Protein AF-A0A7S3HSB0-F1 (afdb_monomer)

Secondary structure (DSSP, 8-state):
-HHHHTT-TT--HHHHHHHHTTTHHHHHTTTTHHHHHHHHHHHHHHHHHHHHHHHHHHHHHHHHHHHHHHHHHHHHHHHHHHHHHHHHHSTTS-SSPPPTT---STTHHHHHHHHHHHHHIIIIIHHHHHHHHHHHHS--SHHHHHHHHHHHHHHHHHHHHHHHHHHHHHHH-GGGGTS-HHHHHHHHHHHHHHHHT-

Foldseek 3Di:
DLQVCLVCVPDDPVRVVCVLQVVHDVSNCQLVVLQVVLVVCLVVPLVVQLVVQCVPPNLLRSLLRSLLVSLLRAVQSVLQRLQRNLCSVPPPLDPDTRHSNHSDDWLSVLSSVLSSLQSCLQRPQLVVQLVVLCVVVVDDDPVSSVRSSVVSNVVSCVVSSLSVNLSSCRSNHPVLVPDDPVVNVVVSVVSSCVNPPD

Structure (mmCIF, N/CA/C/O backbone):
data_AF-A0A7S3HSB0-F1
#
_entry.id   AF-A0A7S3HSB0-F1
#
loop_
_atom_site.group_PDB
_atom_site.id
_atom_site.type_symbol
_atom_site.label_atom_id
_atom_site.label_alt_id
_atom_site.label_comp_id
_atom_site.label_asym_id
_atom_site.label_entity_id
_atom_site.label_seq_id
_atom_site.pdbx_PDB_ins_code
_atom_site.Cartn_x
_atom_site.Cartn_y
_atom_site.Cartn_z
_atom_site.occupancy
_atom_site.B_iso_or_equiv
_atom_site.auth_seq_id
_atom_site.auth_comp_id
_atom_site.auth_asym_id
_atom_site.auth_atom_id
_atom_site.pdbx_PDB_model_num
ATOM 1 N N . GLY A 1 1 ? -9.504 10.523 2.959 1.00 40.78 1 GLY A N 1
ATOM 2 C CA . GLY A 1 1 ? -9.440 10.530 1.485 1.00 40.78 1 GLY A CA 1
ATOM 3 C C . GLY A 1 1 ? -9.664 9.142 0.922 1.00 40.78 1 GLY A C 1
ATOM 4 O O . GLY A 1 1 ? -10.766 8.850 0.483 1.00 40.78 1 GLY A O 1
ATOM 5 N N . LEU A 1 2 ? -8.646 8.281 1.003 1.00 48.59 2 LEU A N 1
ATOM 6 C CA . LEU A 1 2 ? -8.630 6.931 0.414 1.00 48.59 2 LEU A CA 1
ATOM 7 C C . LEU A 1 2 ? -9.735 5.983 0.928 1.00 48.59 2 LEU A C 1
ATOM 9 O O . LEU A 1 2 ? -10.216 5.149 0.170 1.00 48.59 2 LEU A O 1
ATOM 13 N N . THR A 1 3 ? -10.211 6.182 2.161 1.00 56.09 3 THR A N 1
ATOM 14 C CA . THR A 1 3 ? -11.310 5.424 2.794 1.00 56.09 3 THR A CA 1
ATOM 15 C C . THR A 1 3 ? -12.727 5.871 2.410 1.00 56.09 3 THR A C 1
ATOM 17 O O . THR A 1 3 ? -13.701 5.195 2.735 1.00 56.09 3 THR A O 1
ATOM 20 N N . LEU A 1 4 ? -12.895 7.017 1.737 1.00 61.62 4 LEU A N 1
ATOM 21 C CA . LEU A 1 4 ? -14.227 7.434 1.273 1.00 61.62 4 LEU A CA 1
ATOM 22 C C . LEU A 1 4 ? -14.647 6.662 0.023 1.00 61.62 4 LEU A C 1
ATOM 24 O O . LEU A 1 4 ? -15.815 6.314 -0.089 1.00 61.62 4 LEU A O 1
ATOM 28 N N . GLY A 1 5 ? -13.696 6.329 -0.856 1.00 60.31 5 GLY A N 1
ATOM 29 C CA . GLY A 1 5 ? -13.963 5.485 -2.023 1.00 60.31 5 GLY A CA 1
ATOM 30 C C . GLY A 1 5 ? -14.452 4.085 -1.640 1.00 60.31 5 GLY A C 1
ATOM 31 O O . GLY A 1 5 ? -15.393 3.601 -2.249 1.00 60.31 5 GLY A O 1
ATOM 32 N N . SER A 1 6 ? -13.907 3.488 -0.572 1.00 60.22 6 SER A N 1
ATOM 33 C CA . SER A 1 6 ? -14.367 2.186 -0.046 1.00 60.22 6 SER A CA 1
ATOM 34 C C . SER A 1 6 ? -15.688 2.229 0.714 1.00 60.22 6 SER A C 1
ATOM 36 O O . SER A 1 6 ? -16.213 1.185 1.082 1.00 60.22 6 SER A O 1
ATOM 38 N N . THR A 1 7 ? -16.209 3.415 1.030 1.00 65.25 7 THR A N 1
ATOM 39 C CA . THR A 1 7 ? -17.442 3.550 1.827 1.00 65.25 7 THR A CA 1
ATOM 40 C C . THR A 1 7 ? -18.559 4.274 1.085 1.00 65.25 7 THR A C 1
ATOM 42 O O . THR A 1 7 ? -19.637 4.455 1.646 1.00 65.25 7 THR A O 1
ATOM 45 N N . ASN A 1 8 ? -18.319 4.709 -0.155 1.00 69.31 8 ASN A N 1
ATOM 46 C CA . ASN A 1 8 ? -19.279 5.450 -0.964 1.00 69.31 8 ASN A CA 1
ATOM 47 C C . ASN A 1 8 ? -19.088 5.149 -2.460 1.00 69.31 8 ASN A C 1
ATOM 49 O O . ASN A 1 8 ? -18.590 5.982 -3.216 1.00 69.31 8 ASN A O 1
ATOM 53 N N . ILE A 1 9 ? -19.497 3.945 -2.869 1.00 67.69 9 ILE A N 1
ATOM 54 C CA . ILE A 1 9 ? -19.357 3.434 -4.244 1.00 67.69 9 ILE A CA 1
ATOM 55 C C . ILE A 1 9 ? -20.160 4.234 -5.285 1.00 67.69 9 ILE A C 1
ATOM 57 O O . ILE A 1 9 ? -19.857 4.185 -6.472 1.00 67.69 9 ILE A O 1
ATOM 61 N N . THR A 1 10 ? -21.169 5.002 -4.858 1.00 75.25 10 THR A N 1
ATOM 62 C CA . THR A 1 10 ? -22.012 5.814 -5.751 1.00 75.25 10 THR A CA 1
ATOM 63 C C . THR A 1 10 ? -21.436 7.207 -6.013 1.00 75.25 10 THR A C 1
ATOM 65 O O . THR A 1 10 ? -21.879 7.901 -6.932 1.00 75.25 10 THR A O 1
ATOM 68 N N . ALA A 1 11 ? -20.444 7.645 -5.231 1.00 75.88 11 ALA A N 1
ATOM 69 C CA . ALA A 1 11 ? -19.813 8.942 -5.413 1.00 75.88 11 ALA A CA 1
ATOM 70 C C . ALA A 1 11 ? -18.752 8.894 -6.520 1.00 75.88 11 ALA A C 1
ATOM 72 O O . ALA A 1 11 ? -17.764 8.168 -6.439 1.00 75.88 11 ALA A O 1
ATOM 73 N N . ASN A 1 12 ? -18.904 9.754 -7.528 1.00 81.88 12 ASN A N 1
ATOM 74 C CA . ASN A 1 12 ? -17.834 10.004 -8.491 1.00 81.88 12 ASN A CA 1
ATOM 75 C C . ASN A 1 12 ? -16.647 10.744 -7.834 1.00 81.88 12 ASN A C 1
ATOM 77 O O . ASN A 1 12 ? -16.750 11.269 -6.720 1.00 81.88 12 ASN A O 1
ATOM 81 N N . ALA A 1 13 ? -15.515 10.834 -8.541 1.00 80.19 13 ALA A N 1
ATOM 82 C CA . ALA A 1 13 ? -14.298 11.471 -8.028 1.00 80.19 13 ALA A CA 1
ATOM 83 C C . ALA A 1 13 ? -14.551 12.891 -7.486 1.00 80.19 13 ALA A C 1
ATOM 85 O O . ALA A 1 13 ? -14.095 13.234 -6.396 1.00 80.19 13 ALA A O 1
ATOM 86 N N . GLN A 1 14 ? -15.338 13.703 -8.198 1.00 85.94 14 GLN A N 1
ATOM 87 C CA . GLN A 1 14 ? -15.683 15.056 -7.758 1.00 85.94 14 GLN A CA 1
ATOM 88 C C . GLN A 1 14 ? -16.479 15.052 -6.443 1.00 85.94 14 GLN A C 1
ATOM 90 O O . GLN A 1 14 ? -16.219 15.874 -5.562 1.00 85.94 14 GLN A O 1
ATOM 95 N N . GLY A 1 15 ? -17.425 14.124 -6.291 1.00 84.38 15 GLY A N 1
ATOM 96 C CA . GLY A 1 15 ? -18.186 13.919 -5.062 1.00 84.38 15 GLY A CA 1
ATOM 97 C C . GLY A 1 15 ? -17.291 13.535 -3.886 1.00 84.38 15 GLY A C 1
ATOM 98 O O . GLY A 1 15 ? -17.423 14.113 -2.808 1.00 84.38 15 GLY A O 1
ATOM 99 N N . LEU A 1 16 ? -16.327 12.637 -4.106 1.00 82.25 16 LEU A N 1
ATOM 100 C CA . LEU A 1 16 ? -15.342 12.256 -3.092 1.00 82.25 16 LEU A CA 1
ATOM 101 C C . LEU A 1 16 ? -14.468 13.446 -2.678 1.00 82.25 16 LEU A C 1
ATOM 103 O O . LEU A 1 16 ? -14.315 13.700 -1.485 1.00 82.25 16 LEU A O 1
ATOM 107 N N . TYR A 1 17 ? -13.955 14.229 -3.632 1.00 84.38 17 TYR A N 1
ATOM 108 C CA . TYR A 1 17 ? -13.169 15.431 -3.328 1.00 84.38 17 TYR A CA 1
ATOM 109 C C . TYR A 1 17 ? -13.970 16.464 -2.531 1.00 84.38 17 TYR A C 1
ATOM 111 O O . TYR A 1 17 ? -13.472 16.995 -1.536 1.00 84.38 17 TYR A O 1
ATOM 119 N N . ARG A 1 18 ? -15.232 16.708 -2.906 1.00 86.44 18 ARG A N 1
ATOM 120 C CA . ARG A 1 18 ? -16.128 17.593 -2.145 1.00 86.44 18 ARG A CA 1
ATOM 121 C C . ARG A 1 18 ? -16.334 17.101 -0.713 1.00 86.44 18 ARG A C 1
ATOM 123 O O . ARG A 1 18 ? -16.326 17.918 0.198 1.00 86.44 18 ARG A O 1
ATOM 130 N N . GLN A 1 19 ? -16.469 15.791 -0.503 1.00 83.25 19 GLN A N 1
ATOM 131 C CA . GLN A 1 19 ? -16.606 15.210 0.837 1.00 83.25 19 GLN A CA 1
ATOM 132 C C . GLN A 1 19 ? -15.319 15.335 1.663 1.00 83.25 19 GLN A C 1
ATOM 134 O O . GLN A 1 19 ? -15.385 15.707 2.832 1.00 83.25 19 GLN A O 1
ATOM 139 N N . VAL A 1 20 ? -14.150 15.073 1.065 1.00 83.38 20 VAL A N 1
ATOM 140 C CA . VAL A 1 20 ? -12.845 15.219 1.738 1.00 83.38 20 VAL A CA 1
ATOM 141 C C . VAL A 1 20 ? -12.643 16.647 2.241 1.00 83.38 20 VAL A C 1
ATOM 143 O O . VAL A 1 20 ? -12.232 16.846 3.382 1.00 83.38 20 VAL A O 1
ATOM 146 N N . PHE A 1 21 ? -12.959 17.637 1.407 1.00 87.81 21 PHE A N 1
ATOM 147 C CA . PHE A 1 21 ? -12.741 19.052 1.707 1.00 87.81 21 PHE A CA 1
ATOM 148 C C . PHE A 1 21 ? -13.974 19.767 2.272 1.00 87.81 21 PHE A C 1
ATOM 150 O O . PHE A 1 21 ? -13.960 20.988 2.419 1.00 87.81 21 PHE A O 1
ATOM 157 N N . ALA A 1 22 ? -15.024 19.031 2.654 1.00 86.44 22 ALA A N 1
ATOM 158 C CA . ALA A 1 22 ? -16.253 19.609 3.204 1.00 86.44 22 ALA A CA 1
ATOM 159 C C . ALA A 1 22 ? -16.007 20.429 4.485 1.00 86.44 22 ALA A C 1
ATOM 161 O O . ALA A 1 22 ? -16.761 21.346 4.794 1.00 86.44 22 ALA A O 1
ATOM 162 N N . ARG A 1 23 ? -14.931 20.120 5.221 1.00 84.75 23 ARG A N 1
ATOM 163 C CA . ARG A 1 23 ? -14.495 20.838 6.432 1.00 84.75 23 ARG A CA 1
ATOM 164 C C . ARG A 1 23 ? -13.364 21.839 6.165 1.00 84.75 23 ARG A C 1
ATOM 166 O O . ARG A 1 23 ? -12.601 22.174 7.066 1.00 84.75 23 ARG A O 1
ATOM 173 N N . GLY A 1 24 ? -13.235 22.286 4.918 1.00 88.44 24 GLY A N 1
ATOM 174 C CA . GLY A 1 24 ? -12.178 23.180 4.463 1.00 88.44 24 GLY A CA 1
ATOM 175 C C . GLY A 1 24 ? -10.886 22.457 4.084 1.00 88.44 24 GLY A C 1
ATOM 176 O O . GLY A 1 24 ? -10.735 21.245 4.261 1.00 88.44 24 GLY A O 1
ATOM 177 N N . LEU A 1 25 ? -9.933 23.233 3.559 1.00 86.62 25 LEU A N 1
ATOM 178 C CA . LEU A 1 25 ? -8.654 22.722 3.060 1.00 86.62 25 LEU A CA 1
ATOM 179 C C . LEU A 1 25 ? -7.883 21.968 4.144 1.00 86.62 25 LEU A C 1
ATOM 181 O O . LEU A 1 25 ? -7.504 20.824 3.923 1.00 86.62 25 LEU A O 1
ATOM 185 N N . ALA A 1 26 ? -7.725 22.563 5.330 1.00 84.94 26 ALA A N 1
ATOM 186 C CA . ALA A 1 26 ? -7.017 21.935 6.446 1.00 84.94 26 ALA A CA 1
ATOM 187 C C . ALA A 1 26 ? -7.650 20.596 6.873 1.00 84.94 26 ALA A C 1
ATOM 189 O O . ALA A 1 26 ? -6.934 19.632 7.133 1.00 84.94 26 ALA A O 1
ATOM 190 N N . GLY A 1 27 ? -8.986 20.503 6.871 1.00 83.31 27 GLY A N 1
ATOM 191 C CA . GLY A 1 27 ? -9.705 19.273 7.214 1.00 83.31 27 GLY A CA 1
ATOM 192 C C . GLY A 1 27 ? -9.438 18.119 6.242 1.00 83.31 27 GLY A C 1
ATOM 193 O O . GLY A 1 27 ? -9.347 16.967 6.672 1.00 83.31 27 GLY A O 1
ATOM 194 N N . GLY A 1 28 ? -9.225 18.417 4.956 1.00 83.81 28 GLY A N 1
ATOM 195 C CA . GLY A 1 28 ? -8.877 17.413 3.946 1.00 83.81 28 GLY A CA 1
ATOM 196 C C . GLY A 1 28 ? -7.502 16.766 4.151 1.00 83.81 28 GLY A C 1
ATOM 197 O O . GLY A 1 28 ? -7.274 15.659 3.664 1.00 83.81 28 GLY A O 1
ATOM 198 N N . TRP A 1 29 ? -6.624 17.410 4.925 1.00 87.88 29 TRP A N 1
ATOM 199 C CA . TRP A 1 29 ? -5.276 16.936 5.257 1.00 87.88 29 TRP A CA 1
ATOM 200 C C . TRP A 1 29 ? -5.175 16.274 6.638 1.00 87.88 29 TRP A C 1
ATOM 202 O O . TRP A 1 29 ? -4.070 16.043 7.131 1.00 87.88 29 TRP A O 1
ATOM 212 N N . THR A 1 30 ? -6.304 15.954 7.281 1.00 89.62 30 THR A N 1
ATOM 213 C CA . THR A 1 30 ? -6.318 15.294 8.597 1.00 89.62 30 THR A CA 1
ATOM 214 C C . THR A 1 30 ? -5.458 14.027 8.588 1.00 89.62 30 THR A C 1
ATOM 216 O O . THR A 1 30 ? -5.737 13.107 7.827 1.00 89.62 30 THR A O 1
ATOM 219 N N . GLY A 1 31 ? -4.429 13.985 9.443 1.00 88.94 31 GLY A N 1
ATOM 220 C CA . GLY A 1 31 ? -3.491 12.859 9.555 1.00 88.94 31 GLY A CA 1
ATOM 221 C C . GLY A 1 31 ? -2.384 12.815 8.492 1.00 88.94 31 GLY A C 1
ATOM 222 O O . GLY A 1 31 ? -1.459 12.017 8.623 1.00 88.94 31 GLY A O 1
ATOM 223 N N . GLY A 1 32 ? -2.408 13.696 7.486 1.00 89.69 32 GLY A N 1
ATOM 224 C CA . GLY A 1 32 ? -1.482 13.663 6.346 1.00 89.69 32 GLY A CA 1
ATOM 225 C C . GLY A 1 32 ? -0.018 13.972 6.684 1.00 89.69 32 GLY A C 1
ATOM 226 O O . GLY A 1 32 ? 0.875 13.586 5.934 1.00 89.69 32 GLY A O 1
ATOM 227 N N . ILE A 1 33 ? 0.255 14.611 7.826 1.00 93.19 33 ILE A N 1
ATOM 228 C CA . ILE A 1 33 ? 1.625 14.941 8.249 1.00 93.19 33 ILE A CA 1
ATOM 229 C C . ILE A 1 33 ? 2.474 13.694 8.536 1.00 93.19 33 ILE A C 1
ATOM 231 O O . ILE A 1 33 ? 3.664 13.677 8.238 1.00 93.19 33 ILE A O 1
ATOM 235 N N . TYR A 1 34 ? 1.872 12.627 9.069 1.00 94.00 34 TYR A N 1
ATOM 236 C CA . TYR A 1 34 ? 2.596 11.403 9.417 1.00 94.00 34 TYR A CA 1
ATOM 237 C C . TYR A 1 34 ? 3.178 10.692 8.189 1.00 94.00 34 TYR A C 1
ATOM 239 O O . TYR A 1 34 ? 4.387 10.452 8.177 1.00 94.00 34 TYR A O 1
ATOM 247 N N . PRO A 1 35 ? 2.388 10.377 7.140 1.00 93.00 35 PRO A N 1
ATOM 248 C CA . PRO A 1 35 ? 2.948 9.794 5.928 1.00 93.00 35 PRO A CA 1
ATOM 249 C C . PRO A 1 35 ? 3.892 10.763 5.210 1.00 93.00 35 PRO A C 1
ATOM 251 O O . PRO A 1 35 ? 4.867 10.304 4.632 1.00 93.00 35 PRO A O 1
ATOM 254 N N . ALA A 1 36 ? 3.684 12.085 5.294 1.00 92.38 36 ALA A N 1
ATOM 255 C CA . ALA A 1 36 ? 4.626 13.051 4.722 1.00 92.38 36 ALA A CA 1
ATOM 256 C C . ALA A 1 36 ? 6.025 12.948 5.359 1.00 92.38 36 ALA A C 1
ATOM 258 O O . ALA A 1 36 ? 7.026 12.953 4.649 1.00 92.38 36 ALA A O 1
ATOM 259 N N . ILE A 1 37 ? 6.101 12.790 6.685 1.00 92.31 37 ILE A N 1
ATOM 260 C CA . ILE A 1 37 ? 7.373 12.582 7.392 1.00 92.31 37 ILE A CA 1
ATOM 261 C C . ILE A 1 37 ? 7.991 11.229 7.018 1.00 92.31 37 ILE A C 1
ATOM 263 O O . ILE A 1 37 ? 9.192 11.163 6.767 1.00 92.31 37 ILE A O 1
ATOM 267 N N . ALA A 1 38 ? 7.192 10.158 6.957 1.00 92.31 38 ALA A N 1
ATOM 268 C CA . ALA A 1 38 ? 7.670 8.820 6.595 1.00 92.31 38 ALA A CA 1
ATOM 269 C C . ALA A 1 38 ? 8.138 8.722 5.128 1.00 92.31 38 ALA A C 1
ATOM 271 O O . ALA A 1 38 ? 9.042 7.944 4.819 1.00 92.31 38 ALA A O 1
ATOM 272 N N . ALA A 1 39 ? 7.589 9.551 4.237 1.00 91.38 39 ALA A N 1
ATOM 273 C CA . ALA A 1 39 ? 7.980 9.597 2.833 1.00 91.38 39 ALA A CA 1
ATOM 274 C C . ALA A 1 39 ? 9.434 10.059 2.637 1.00 91.38 39 ALA A C 1
ATOM 276 O O . ALA A 1 39 ? 10.086 9.622 1.692 1.00 91.38 39 ALA A O 1
ATOM 277 N N . CYS A 1 40 ? 9.976 10.894 3.532 1.00 92.88 40 CYS A N 1
ATOM 278 C CA . CYS A 1 40 ? 11.362 11.366 3.450 1.00 92.88 40 CYS A CA 1
ATOM 279 C C . CYS A 1 40 ? 12.391 10.216 3.492 1.00 92.88 40 CYS A C 1
ATOM 281 O O . CYS A 1 40 ? 13.141 10.057 2.526 1.00 92.88 40 CYS A O 1
ATOM 283 N N . PRO A 1 41 ? 12.451 9.379 4.551 1.00 91.62 41 PRO A N 1
ATOM 284 C CA . PRO A 1 41 ? 13.361 8.238 4.572 1.00 91.62 41 PRO A CA 1
ATOM 285 C C . PRO A 1 41 ? 13.011 7.197 3.505 1.00 91.62 41 PRO A C 1
ATOM 287 O O . PRO A 1 41 ? 13.920 6.588 2.948 1.00 91.62 41 PRO A O 1
ATOM 290 N N . GLN A 1 42 ? 11.730 7.019 3.169 1.00 91.12 42 GLN A N 1
ATOM 291 C CA . GLN A 1 42 ? 11.308 6.126 2.087 1.00 91.12 42 GLN A CA 1
ATOM 292 C C . GLN A 1 42 ? 11.940 6.536 0.745 1.00 91.12 42 GLN A C 1
ATOM 294 O O . GLN A 1 42 ? 12.570 5.716 0.079 1.00 91.12 42 GLN A O 1
ATOM 299 N N . PHE A 1 43 ? 11.857 7.816 0.374 1.00 89.56 43 PHE A N 1
ATOM 300 C CA . PHE A 1 43 ? 12.421 8.326 -0.877 1.00 89.56 43 PHE A CA 1
ATOM 301 C C . PHE A 1 43 ? 13.948 8.185 -0.936 1.00 89.56 43 PHE A C 1
ATOM 303 O O . PHE A 1 43 ? 14.499 7.817 -1.971 1.00 89.56 43 PHE A O 1
ATOM 310 N N . LEU A 1 44 ? 14.632 8.429 0.186 1.00 91.81 44 LEU A N 1
ATOM 311 C CA . LEU A 1 44 ? 16.091 8.327 0.268 1.00 91.81 44 LEU A CA 1
ATOM 312 C C . LEU A 1 44 ? 16.588 6.874 0.252 1.00 91.81 44 LEU A C 1
ATOM 314 O O . LEU A 1 44 ? 17.627 6.585 -0.339 1.00 91.81 44 LEU A O 1
ATOM 318 N N . ALA A 1 45 ? 15.869 5.958 0.907 1.00 92.19 45 ALA A N 1
ATOM 319 C CA . ALA A 1 45 ? 16.361 4.609 1.162 1.00 92.19 45 ALA A CA 1
ATOM 320 C C . ALA A 1 45 ? 15.947 3.584 0.099 1.00 92.19 45 ALA A C 1
ATOM 322 O O . ALA A 1 45 ? 16.742 2.700 -0.218 1.00 92.19 45 ALA A O 1
ATOM 323 N N . LEU A 1 46 ? 14.734 3.660 -0.464 1.00 91.56 46 LEU A N 1
ATOM 324 C CA . LEU A 1 46 ? 14.190 2.540 -1.247 1.00 91.56 46 LEU A CA 1
ATOM 325 C C . LEU A 1 46 ? 14.977 2.225 -2.523 1.00 91.56 46 LEU A C 1
ATOM 327 O O . LEU A 1 46 ? 15.091 1.055 -2.883 1.00 91.56 46 LEU A O 1
ATOM 331 N N . GLY A 1 47 ? 15.542 3.232 -3.193 1.00 91.25 47 GLY A N 1
ATOM 332 C CA . GLY A 1 47 ? 16.381 3.027 -4.377 1.00 91.25 47 GLY A CA 1
ATOM 333 C C . GLY A 1 47 ? 17.633 2.196 -4.060 1.00 91.25 47 GLY A C 1
ATOM 334 O O . GLY A 1 47 ? 17.766 1.086 -4.585 1.00 91.25 47 GLY A O 1
ATOM 335 N N . PRO A 1 48 ? 18.529 2.684 -3.181 1.00 94.88 48 PRO A N 1
ATOM 336 C CA . PRO A 1 48 ? 19.706 1.935 -2.745 1.00 94.88 48 PRO A CA 1
ATOM 337 C C . PRO A 1 48 ? 19.372 0.568 -2.134 1.00 94.88 48 PRO A C 1
ATOM 339 O O . PRO A 1 48 ? 20.010 -0.426 -2.473 1.00 94.88 48 PRO A O 1
ATOM 342 N N . VAL A 1 49 ? 18.340 0.498 -1.286 1.00 94.75 49 VAL A N 1
ATOM 343 C CA . VAL A 1 49 ? 17.897 -0.749 -0.642 1.00 94.75 49 VAL A CA 1
ATOM 344 C C . VAL A 1 49 ? 17.446 -1.780 -1.676 1.00 94.75 49 VAL A C 1
ATOM 346 O O . VAL A 1 49 ? 17.813 -2.948 -1.568 1.00 94.75 49 VAL A O 1
ATOM 349 N N . TYR A 1 50 ? 16.709 -1.364 -2.711 1.00 94.94 50 TYR A N 1
ATOM 350 C CA . TYR A 1 50 ? 16.344 -2.250 -3.816 1.00 94.94 50 TYR A CA 1
ATOM 351 C C . TYR A 1 50 ? 17.559 -2.805 -4.542 1.00 94.94 50 TYR A C 1
ATOM 353 O O . TYR A 1 50 ? 17.639 -4.013 -4.738 1.00 94.94 50 TYR A O 1
ATOM 361 N N . HIS A 1 51 ? 18.516 -1.959 -4.923 1.00 95.31 51 HIS A N 1
ATOM 362 C CA . HIS A 1 51 ? 19.703 -2.434 -5.631 1.00 95.31 51 HIS A CA 1
ATOM 363 C C . HIS A 1 51 ? 20.552 -3.370 -4.764 1.00 95.31 51 HIS A C 1
ATOM 365 O O . HIS A 1 51 ? 21.059 -4.369 -5.272 1.00 95.31 51 HIS A O 1
ATOM 371 N N . PHE A 1 52 ? 20.640 -3.103 -3.458 1.00 96.56 52 PHE A N 1
ATOM 372 C CA . PHE A 1 52 ? 21.286 -3.998 -2.503 1.00 96.56 52 PHE A CA 1
ATOM 373 C C . PHE A 1 52 ? 20.597 -5.370 -2.452 1.00 96.56 52 PHE A C 1
ATOM 375 O O . PHE A 1 52 ? 21.254 -6.387 -2.658 1.00 96.56 52 PHE A O 1
ATOM 382 N N . TYR A 1 53 ? 19.274 -5.415 -2.253 1.00 97.19 53 TYR A N 1
ATOM 383 C CA . TYR A 1 53 ? 18.519 -6.672 -2.196 1.00 97.19 53 TYR A CA 1
ATOM 384 C C . TYR A 1 53 ? 18.494 -7.426 -3.526 1.00 97.19 53 TYR A C 1
ATOM 386 O O . TYR A 1 53 ? 18.683 -8.642 -3.556 1.00 97.19 53 TYR A O 1
ATOM 394 N N . ALA A 1 54 ? 18.315 -6.718 -4.639 1.00 95.69 54 ALA A N 1
ATOM 395 C CA . ALA A 1 54 ? 18.332 -7.316 -5.967 1.00 95.69 54 ALA A CA 1
ATOM 396 C C . ALA A 1 54 ? 19.705 -7.909 -6.317 1.00 95.69 54 ALA A C 1
ATOM 398 O O . ALA A 1 54 ? 19.767 -8.904 -7.037 1.00 95.69 54 ALA A O 1
ATOM 399 N N . GLY A 1 55 ? 20.788 -7.344 -5.772 1.00 96.38 55 GLY A N 1
ATOM 400 C CA . GLY A 1 55 ? 22.152 -7.829 -5.974 1.00 96.38 55 GLY A CA 1
ATOM 401 C C . GLY A 1 55 ? 22.387 -9.259 -5.484 1.00 96.38 55 GLY A C 1
ATOM 402 O O . GLY A 1 55 ? 23.191 -9.966 -6.083 1.00 96.38 55 GLY A O 1
ATOM 403 N N . PHE A 1 56 ? 21.672 -9.714 -4.447 1.00 95.62 56 PHE A N 1
ATOM 404 C CA . PHE A 1 56 ? 21.818 -11.080 -3.923 1.00 95.62 56 PHE A CA 1
ATOM 405 C C . PHE A 1 56 ? 20.564 -11.957 -4.055 1.00 95.62 56 PHE A C 1
ATOM 407 O O . PHE A 1 56 ? 20.678 -13.176 -3.967 1.00 95.62 56 PHE A O 1
ATOM 414 N N . ALA A 1 57 ? 19.379 -11.378 -4.272 1.00 95.88 57 ALA A N 1
ATOM 415 C CA . ALA A 1 57 ? 18.115 -12.118 -4.369 1.00 95.88 57 ALA A CA 1
ATOM 416 C C . ALA A 1 57 ? 17.447 -12.032 -5.759 1.00 95.88 57 ALA A C 1
ATOM 418 O O . ALA A 1 57 ? 16.352 -12.563 -5.958 1.00 95.88 57 ALA A O 1
ATOM 419 N N . GLY A 1 58 ? 18.082 -11.354 -6.723 1.00 94.81 58 GLY A N 1
ATOM 420 C CA . GLY A 1 58 ? 17.514 -11.081 -8.044 1.00 94.81 58 GLY A CA 1
ATOM 421 C C . GLY A 1 58 ? 16.364 -10.069 -8.006 1.00 94.81 58 GLY A C 1
ATOM 422 O O . GLY A 1 58 ? 15.975 -9.577 -6.950 1.00 94.81 58 GLY A O 1
ATOM 423 N N . VAL A 1 59 ? 15.790 -9.752 -9.172 1.00 92.81 59 VAL A N 1
ATOM 424 C CA . VAL A 1 59 ? 14.743 -8.714 -9.307 1.00 92.81 59 VAL A CA 1
ATOM 425 C C . VAL A 1 59 ? 13.533 -8.998 -8.412 1.00 92.81 59 VAL A C 1
ATOM 427 O O . VAL A 1 59 ? 13.117 -8.127 -7.652 1.00 92.81 59 VAL A O 1
ATOM 430 N N . ALA A 1 60 ? 12.999 -10.222 -8.449 1.00 93.69 60 ALA A N 1
ATOM 431 C CA . ALA A 1 60 ? 11.819 -10.593 -7.667 1.00 93.69 60 ALA A CA 1
ATOM 432 C C . ALA A 1 60 ? 12.082 -10.549 -6.150 1.00 93.69 60 ALA A C 1
ATOM 434 O O . ALA A 1 60 ? 11.275 -10.001 -5.399 1.00 93.69 60 ALA A O 1
ATOM 435 N N . GLY A 1 61 ? 13.228 -11.069 -5.696 1.00 95.44 61 GLY A N 1
ATOM 436 C CA . GLY A 1 61 ? 13.626 -10.988 -4.290 1.00 95.44 61 GLY A CA 1
ATOM 437 C C . GLY A 1 61 ? 13.880 -9.549 -3.839 1.00 95.44 61 GLY A C 1
ATOM 438 O O . GLY A 1 61 ? 13.453 -9.162 -2.753 1.00 95.44 61 GLY A O 1
ATOM 439 N N . GLY A 1 62 ? 14.482 -8.732 -4.709 1.00 96.25 62 GLY A N 1
ATOM 440 C CA . GLY A 1 62 ? 14.647 -7.295 -4.516 1.00 96.25 62 GLY A CA 1
ATOM 441 C C . GLY A 1 62 ? 13.315 -6.586 -4.296 1.00 96.25 62 GLY A C 1
ATOM 442 O O . GLY A 1 62 ? 13.170 -5.870 -3.313 1.00 96.25 62 GLY A O 1
ATOM 443 N N . VAL A 1 63 ? 12.314 -6.846 -5.145 1.00 95.38 63 VAL A N 1
ATOM 444 C CA . VAL A 1 63 ? 10.952 -6.311 -4.981 1.00 95.38 63 VAL A CA 1
ATOM 445 C C . VAL A 1 63 ? 10.383 -6.680 -3.609 1.00 95.38 63 VAL A C 1
ATOM 447 O O . VAL A 1 63 ? 10.010 -5.789 -2.853 1.00 95.38 63 VAL A O 1
ATOM 450 N N . VAL A 1 64 ? 10.369 -7.968 -3.250 1.00 96.69 64 VAL A N 1
ATOM 451 C CA . VAL A 1 64 ? 9.769 -8.435 -1.987 1.00 96.69 64 VAL A CA 1
ATOM 452 C C . VAL A 1 64 ? 10.442 -7.806 -0.768 1.00 96.69 64 VAL A C 1
ATOM 454 O O . VAL A 1 64 ? 9.763 -7.260 0.103 1.00 96.69 64 VAL A O 1
ATOM 457 N N . LEU A 1 65 ? 11.773 -7.859 -0.702 1.00 97.31 65 LEU A N 1
ATOM 458 C CA . LEU A 1 65 ? 12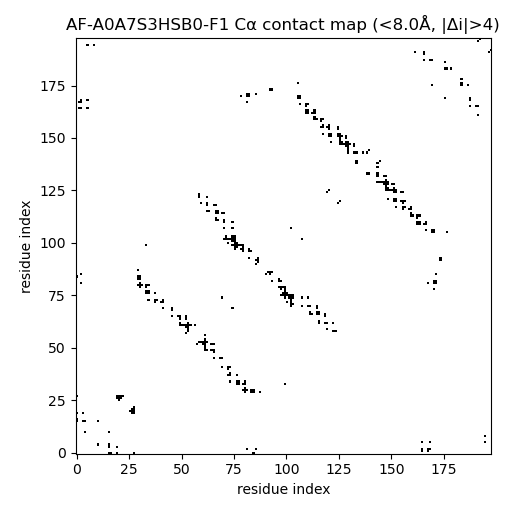.525 -7.345 0.440 1.00 97.31 65 LEU A CA 1
ATOM 459 C C . LEU A 1 65 ? 12.413 -5.818 0.545 1.00 97.31 65 LEU A C 1
ATOM 461 O O . LEU A 1 65 ? 12.232 -5.290 1.642 1.00 97.31 65 LEU A O 1
ATOM 465 N N . THR A 1 66 ? 12.436 -5.097 -0.581 1.00 96.56 66 THR A N 1
ATOM 466 C CA . THR A 1 66 ? 12.235 -3.642 -0.590 1.00 96.56 66 THR A CA 1
ATOM 467 C C . THR A 1 66 ? 10.843 -3.268 -0.106 1.00 96.56 66 THR A C 1
ATOM 469 O O . THR A 1 66 ? 10.730 -2.349 0.699 1.00 96.56 66 THR A O 1
ATOM 472 N N . SER A 1 67 ? 9.794 -3.985 -0.515 1.00 96.75 67 SER A N 1
ATOM 473 C CA . SER A 1 67 ? 8.422 -3.712 -0.070 1.00 96.75 67 SER A CA 1
ATOM 474 C C . SER A 1 67 ? 8.200 -4.002 1.421 1.00 96.75 67 SER A C 1
ATOM 476 O O . SER A 1 67 ? 7.393 -3.329 2.072 1.00 96.75 67 SER A O 1
ATOM 478 N N . ILE A 1 68 ? 8.926 -4.972 1.994 1.00 97.25 68 ILE A N 1
ATOM 479 C CA . ILE A 1 68 ? 8.949 -5.205 3.447 1.00 97.25 68 ILE A CA 1
ATOM 480 C C . ILE A 1 68 ? 9.594 -4.010 4.157 1.00 97.25 68 ILE A C 1
ATOM 482 O O . ILE A 1 68 ? 9.006 -3.473 5.096 1.00 97.25 68 ILE A O 1
ATOM 486 N N . THR A 1 69 ? 10.753 -3.547 3.684 1.00 96.62 69 THR A N 1
ATOM 487 C CA . THR A 1 69 ? 11.439 -2.372 4.246 1.00 96.62 69 THR A CA 1
ATOM 488 C C . THR A 1 69 ? 10.601 -1.101 4.105 1.00 96.62 69 THR A C 1
ATOM 490 O O . THR A 1 69 ? 10.471 -0.339 5.059 1.00 96.62 69 THR A O 1
ATOM 493 N N . GLU A 1 70 ? 9.954 -0.898 2.959 1.00 95.88 70 GLU A N 1
ATOM 494 C CA . GLU A 1 70 ? 8.995 0.186 2.745 1.00 95.88 70 GLU A CA 1
ATOM 495 C C . GLU A 1 70 ? 7.849 0.127 3.757 1.00 95.88 70 GLU A C 1
ATOM 497 O O . GLU A 1 70 ? 7.494 1.139 4.357 1.00 95.88 70 GLU A O 1
ATOM 502 N N . SER A 1 71 ? 7.304 -1.065 4.008 1.00 96.69 71 SER A N 1
ATOM 503 C CA . SER A 1 71 ? 6.249 -1.247 5.007 1.00 96.69 71 SER A CA 1
ATOM 504 C C . SER A 1 71 ? 6.741 -0.950 6.420 1.00 96.69 71 SER A C 1
ATOM 506 O O . SER A 1 71 ? 6.015 -0.325 7.186 1.00 96.69 71 SER A O 1
ATOM 508 N N . ALA A 1 72 ? 7.978 -1.315 6.759 1.00 96.56 72 ALA A N 1
ATOM 509 C CA . ALA A 1 72 ? 8.565 -0.981 8.054 1.00 96.56 72 ALA A CA 1
ATOM 510 C C . ALA A 1 72 ? 8.698 0.539 8.271 1.00 96.56 72 ALA A C 1
ATOM 512 O O . ALA A 1 72 ? 8.642 1.001 9.408 1.00 96.56 72 ALA A O 1
ATOM 513 N N . ILE A 1 73 ? 8.832 1.320 7.198 1.00 95.56 73 ILE A N 1
ATOM 514 C CA . ILE A 1 73 ? 8.890 2.784 7.260 1.00 95.56 73 ILE A CA 1
ATOM 515 C C . ILE A 1 73 ? 7.479 3.389 7.297 1.00 95.56 73 ILE A C 1
ATOM 517 O O . ILE A 1 73 ? 7.184 4.235 8.139 1.00 95.56 73 ILE A O 1
ATOM 521 N N . ALA A 1 74 ? 6.602 2.966 6.384 1.00 96.12 74 ALA A N 1
ATOM 522 C CA . ALA A 1 74 ? 5.356 3.672 6.091 1.00 96.12 74 ALA A CA 1
ATOM 523 C C . ALA A 1 74 ? 4.133 3.157 6.868 1.00 96.12 74 ALA A C 1
ATOM 525 O O . ALA A 1 74 ? 3.226 3.941 7.147 1.00 96.12 74 ALA A O 1
ATOM 526 N N . TYR A 1 75 ? 4.098 1.876 7.264 1.00 97.56 75 TYR A N 1
ATOM 527 C CA . TYR A 1 75 ? 2.890 1.231 7.804 1.00 97.56 75 TYR A CA 1
ATOM 528 C C . TYR A 1 75 ? 2.282 1.997 8.984 1.00 97.56 75 TYR A C 1
ATOM 530 O O . TYR A 1 75 ? 1.081 2.276 8.999 1.00 97.56 75 TYR A O 1
ATOM 538 N N . GLY A 1 76 ? 3.103 2.350 9.979 1.00 96.81 76 GLY A N 1
ATOM 539 C CA . GLY A 1 76 ? 2.620 3.020 11.186 1.00 96.81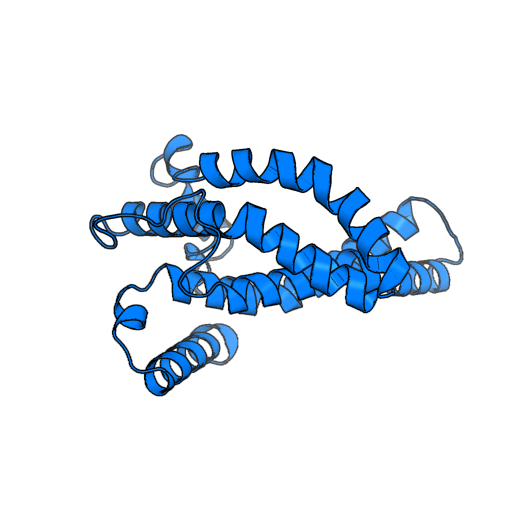 76 GLY A CA 1
ATOM 540 C C . GLY A 1 76 ? 2.003 4.378 10.858 1.00 96.81 76 GLY A C 1
ATOM 541 O O . GLY A 1 76 ? 0.913 4.705 11.332 1.00 96.81 76 GLY A O 1
ATOM 542 N N . ALA A 1 77 ? 2.673 5.142 9.996 1.00 96.50 77 ALA A N 1
ATOM 543 C CA . ALA A 1 77 ? 2.244 6.459 9.554 1.00 96.50 77 ALA A CA 1
ATOM 544 C C . ALA A 1 77 ? 0.956 6.402 8.718 1.00 96.50 77 ALA A C 1
ATOM 546 O O . ALA A 1 77 ? 0.036 7.185 8.964 1.00 96.50 77 ALA A O 1
ATOM 547 N N . GLU A 1 78 ? 0.853 5.454 7.782 1.00 95.50 78 GLU A N 1
ATOM 548 C CA . GLU A 1 78 ? -0.361 5.237 6.991 1.00 95.50 78 GLU A CA 1
ATOM 549 C C . GLU A 1 78 ? -1.539 4.778 7.864 1.00 95.50 78 GLU A C 1
ATOM 551 O O . GLU A 1 78 ? -2.650 5.286 7.710 1.00 95.50 78 GLU A O 1
ATOM 556 N N . THR A 1 79 ? -1.300 3.872 8.820 1.00 96.50 79 THR A N 1
ATOM 557 C CA . THR A 1 79 ? -2.327 3.391 9.761 1.00 96.50 79 THR A CA 1
ATOM 558 C C . THR A 1 79 ? -2.846 4.533 10.634 1.00 96.50 79 THR A C 1
ATOM 560 O O . THR A 1 79 ? -4.058 4.716 10.764 1.00 96.50 79 THR A O 1
ATOM 563 N N . CYS A 1 80 ? -1.936 5.330 11.206 1.00 96.00 80 CYS A N 1
ATOM 564 C CA . CYS A 1 80 ? -2.274 6.508 12.006 1.00 96.00 80 CYS A CA 1
ATOM 565 C C . CYS A 1 80 ? -3.144 7.482 11.198 1.00 96.00 80 CYS A C 1
ATOM 567 O O . CYS A 1 80 ? -4.235 7.855 11.631 1.00 96.00 80 CYS A O 1
ATOM 569 N N . ASN A 1 81 ? -2.711 7.819 9.979 1.00 94.75 81 ASN A N 1
ATOM 570 C CA . ASN A 1 81 ? -3.451 8.686 9.067 1.00 94.75 81 ASN A CA 1
ATOM 571 C C . ASN A 1 81 ? -4.866 8.151 8.772 1.00 94.75 81 ASN A C 1
ATOM 573 O O . ASN A 1 81 ? -5.848 8.887 8.882 1.00 94.75 81 ASN A O 1
ATOM 577 N N . ALA A 1 82 ? -4.993 6.860 8.454 1.00 93.25 82 ALA A N 1
ATOM 578 C CA . ALA A 1 82 ? -6.282 6.236 8.159 1.00 93.25 82 ALA A CA 1
ATOM 579 C C . ALA A 1 82 ? -7.247 6.289 9.356 1.00 93.25 82 ALA A C 1
ATOM 581 O O . ALA A 1 82 ? -8.418 6.639 9.193 1.00 93.25 82 ALA A O 1
ATOM 582 N N . GLN A 1 83 ? -6.760 6.003 10.565 1.00 94.56 83 GLN A N 1
ATOM 583 C CA . GLN A 1 83 ? -7.574 6.037 11.783 1.00 94.56 83 GLN A CA 1
ATOM 584 C C . GLN A 1 83 ? -7.946 7.460 12.205 1.00 94.56 83 GLN A C 1
ATOM 586 O O . GLN A 1 83 ? -9.069 7.694 12.649 1.00 94.56 83 GLN A O 1
ATOM 591 N N . MET A 1 84 ? -7.057 8.438 12.009 1.00 93.88 84 MET A N 1
ATOM 592 C CA . MET A 1 84 ? -7.392 9.850 12.206 1.00 93.88 84 MET A CA 1
ATOM 593 C C . MET A 1 84 ? -8.474 10.316 11.231 1.00 93.88 84 MET A C 1
ATOM 595 O O . MET A 1 84 ? -9.410 11.002 11.639 1.00 93.88 84 MET A O 1
ATOM 599 N N . ALA A 1 85 ? -8.392 9.910 9.961 1.00 89.88 85 ALA A N 1
ATOM 600 C CA . ALA A 1 85 ? -9.430 10.199 8.977 1.00 89.88 85 ALA A CA 1
ATOM 601 C C . ALA A 1 85 ? -10.773 9.534 9.339 1.00 89.88 85 ALA A C 1
ATOM 603 O O . ALA A 1 85 ? -11.825 10.156 9.176 1.00 89.88 85 ALA A O 1
ATOM 604 N N . ALA A 1 86 ? -10.751 8.308 9.874 1.00 90.12 86 ALA A N 1
ATOM 605 C CA . ALA A 1 86 ? -11.945 7.638 10.394 1.00 90.12 86 ALA A CA 1
ATOM 606 C C . ALA A 1 86 ? -12.552 8.398 11.586 1.00 90.12 86 ALA A C 1
ATOM 608 O O . ALA A 1 86 ? -13.738 8.715 11.556 1.00 90.12 86 ALA A O 1
ATOM 609 N N . ASN A 1 87 ? -11.736 8.796 12.568 1.00 91.88 87 ASN A N 1
ATOM 610 C CA . ASN A 1 87 ? -12.172 9.611 13.708 1.00 91.88 87 ASN A CA 1
ATOM 611 C C . ASN A 1 87 ? -12.713 10.984 13.295 1.00 91.88 87 ASN A C 1
ATOM 613 O O . ASN A 1 87 ? -13.620 11.509 13.935 1.00 91.88 87 ASN A O 1
ATOM 617 N N . ALA A 1 88 ? -12.181 11.582 12.228 1.00 88.88 88 ALA A N 1
ATOM 618 C CA . ALA A 1 88 ? -12.742 12.812 11.692 1.00 88.88 88 ALA A CA 1
ATOM 619 C C . ALA A 1 88 ? -14.167 12.574 11.170 1.00 88.88 88 ALA A C 1
ATOM 621 O O . ALA A 1 88 ? -15.059 13.374 11.454 1.00 88.88 88 ALA A O 1
ATOM 622 N N . LYS A 1 89 ? -14.409 11.479 10.440 1.00 84.88 89 LYS A N 1
ATOM 623 C CA . LYS A 1 89 ? -15.744 11.134 9.925 1.00 84.88 89 LYS A CA 1
ATOM 624 C C . LYS A 1 89 ? -16.715 10.782 11.057 1.00 84.88 89 LYS A C 1
ATOM 626 O O . LYS A 1 89 ? -17.808 11.339 11.100 1.00 84.88 89 LYS A O 1
ATOM 631 N N . THR A 1 90 ? -16.284 9.927 11.979 1.00 88.00 90 THR A N 1
ATOM 632 C CA . THR A 1 90 ? -17.075 9.423 13.104 1.00 88.00 90 THR A CA 1
A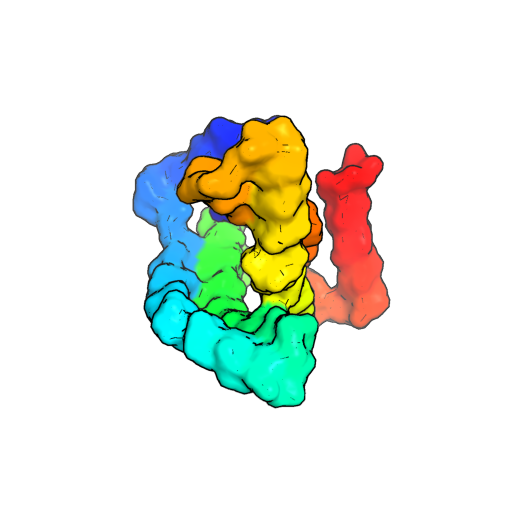TOM 633 C C . THR A 1 90 ? -16.268 9.595 14.395 1.00 88.00 90 THR A C 1
ATOM 635 O O . THR A 1 90 ? -15.432 8.754 14.725 1.00 88.00 90 THR A O 1
ATOM 638 N N . PRO A 1 91 ? -16.465 10.704 15.130 1.00 90.31 91 PRO A N 1
ATOM 639 C CA . PRO A 1 91 ? -15.724 10.960 16.359 1.00 90.31 91 PRO A CA 1
ATOM 640 C C . PRO A 1 91 ? -15.872 9.820 17.368 1.00 90.31 91 PRO A C 1
ATOM 642 O O . PRO A 1 91 ? -16.979 9.385 17.670 1.00 90.31 91 PRO A O 1
ATOM 645 N N . GLY A 1 92 ? -14.743 9.351 17.901 1.00 89.94 92 GLY A N 1
ATOM 646 C CA . GLY A 1 92 ? -14.712 8.299 18.917 1.00 89.94 92 GLY A CA 1
ATOM 647 C C . GLY A 1 92 ? -14.604 6.866 18.391 1.00 89.94 92 GLY A C 1
ATOM 648 O O . GLY A 1 92 ? -14.533 5.964 19.222 1.00 89.94 92 GLY A O 1
ATOM 649 N N . THR A 1 93 ? -14.520 6.634 17.070 1.00 90.75 93 THR A N 1
ATOM 650 C CA . THR A 1 93 ? -14.256 5.288 16.511 1.00 90.75 93 THR A CA 1
ATOM 651 C C . THR A 1 93 ? -13.005 4.654 17.127 1.00 90.75 93 THR A C 1
ATOM 653 O O . THR A 1 93 ? -13.017 3.491 17.521 1.00 90.75 93 THR A O 1
ATOM 656 N N . PHE A 1 94 ? -11.937 5.437 17.276 1.00 93.06 94 PHE A N 1
ATOM 657 C CA 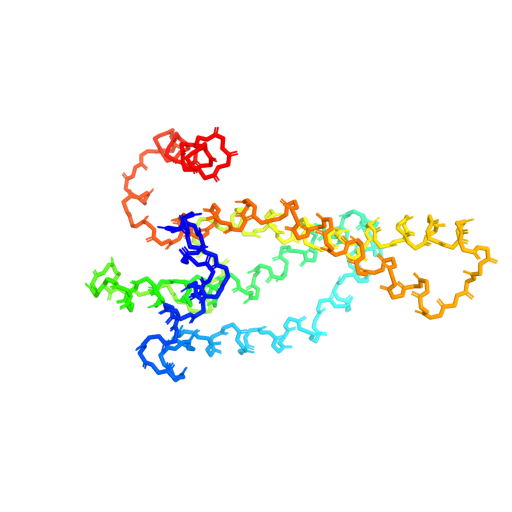. PHE A 1 94 ? -10.702 5.050 17.947 1.00 93.06 94 PHE A CA 1
ATOM 658 C C . PHE A 1 94 ? -10.453 5.966 19.145 1.00 93.06 94 PHE A C 1
ATOM 660 O O . PHE A 1 94 ? -10.206 7.161 18.971 1.00 93.06 94 PHE A O 1
ATOM 667 N N . LYS A 1 95 ? -10.445 5.403 20.364 1.00 91.44 95 LYS A N 1
ATOM 668 C CA . LYS A 1 95 ? -10.007 6.125 21.578 1.00 91.44 95 LYS A CA 1
ATOM 669 C C . LYS A 1 95 ? -8.532 6.526 21.500 1.00 91.44 95 LYS A C 1
ATOM 671 O O . LYS A 1 95 ? -8.144 7.585 21.980 1.00 91.44 95 LYS A O 1
ATOM 676 N N . THR A 1 96 ? -7.719 5.674 20.884 1.00 93.44 96 THR A N 1
ATOM 677 C CA . THR A 1 96 ? -6.293 5.901 20.648 1.00 93.44 96 THR A CA 1
ATOM 678 C C . THR A 1 96 ? -5.967 5.407 19.250 1.00 93.44 96 THR A C 1
ATOM 680 O O . THR A 1 96 ? -6.249 4.254 18.925 1.00 93.44 96 THR A O 1
ATOM 683 N N . VAL A 1 97 ? -5.411 6.290 18.421 1.00 94.81 97 VAL A N 1
ATOM 684 C CA . VAL A 1 97 ? -4.943 5.925 17.081 1.00 94.81 97 VAL A CA 1
ATOM 685 C C . VAL A 1 97 ? -3.623 5.164 17.168 1.00 94.81 97 VAL A C 1
ATOM 687 O O . VAL A 1 97 ? -2.866 5.292 18.134 1.00 94.81 97 VAL A O 1
ATOM 690 N N . HIS A 1 98 ? -3.342 4.362 16.150 1.00 95.88 98 HIS A N 1
ATOM 691 C CA . HIS A 1 98 ? -2.104 3.614 16.022 1.00 95.88 98 HIS A CA 1
ATOM 692 C C . HIS A 1 98 ? -0.909 4.565 15.992 1.00 95.88 98 HIS A C 1
ATOM 694 O O . HIS A 1 98 ? -0.946 5.616 15.356 1.00 95.88 98 HIS A O 1
ATOM 700 N N . SER A 1 99 ? 0.169 4.185 16.672 1.00 96.62 99 SER A N 1
ATOM 701 C CA . SER A 1 99 ? 1.385 4.995 16.701 1.00 96.62 99 SER A CA 1
ATOM 702 C C . SER A 1 99 ? 2.037 5.068 15.316 1.00 96.62 99 SER A C 1
ATOM 704 O O . SER A 1 99 ? 2.305 4.037 14.695 1.00 96.62 99 SER A O 1
ATOM 706 N N . SER A 1 100 ? 2.369 6.280 14.860 1.00 95.75 100 SER A N 1
ATOM 707 C CA . SER A 1 100 ? 2.957 6.510 13.535 1.00 95.75 100 SER A CA 1
ATOM 708 C C . SER A 1 100 ? 4.330 5.862 13.337 1.00 95.75 100 SER A C 1
ATOM 710 O O . SER A 1 100 ? 4.728 5.616 12.206 1.00 95.75 100 SER A O 1
ATOM 712 N N . TYR A 1 101 ? 5.050 5.573 14.421 1.00 94.69 101 TYR A N 1
ATOM 713 C CA . TYR A 1 101 ? 6.383 4.964 14.395 1.00 94.69 101 TYR A CA 1
ATOM 714 C C . TYR A 1 101 ? 6.366 3.459 14.696 1.00 94.69 101 TYR A C 1
ATOM 716 O O . TYR A 1 101 ? 7.422 2.841 14.787 1.00 94.69 101 TYR A O 1
ATOM 724 N N . LYS A 1 102 ? 5.186 2.852 14.895 1.00 96.31 102 LYS A N 1
ATOM 725 C CA . LYS A 1 102 ? 5.058 1.420 15.191 1.00 96.31 102 LYS A CA 1
ATOM 726 C C . LYS A 1 102 ? 4.833 0.630 13.891 1.00 96.31 102 LYS A C 1
ATOM 728 O O . LYS A 1 102 ? 3.724 0.690 13.354 1.00 96.31 102 LYS A O 1
ATOM 733 N N . PRO A 1 103 ? 5.814 -0.163 13.412 1.00 95.12 103 PRO A N 1
ATOM 734 C CA . PRO A 1 103 ? 5.793 -0.758 12.071 1.00 95.12 103 PRO A CA 1
ATOM 735 C C . PRO A 1 103 ? 5.010 -2.078 11.980 1.00 95.12 103 PRO A C 1
ATOM 737 O O . PRO A 1 103 ? 5.137 -2.819 11.012 1.00 95.12 103 PRO A O 1
ATOM 740 N N . PHE A 1 104 ? 4.222 -2.411 13.002 1.00 95.88 104 PHE A N 1
ATOM 741 C CA . PHE A 1 104 ? 3.471 -3.660 13.073 1.00 95.88 104 PHE A CA 1
ATOM 742 C C . PHE A 1 104 ? 2.117 -3.451 13.740 1.00 95.88 104 PHE A C 1
ATOM 744 O O . PHE A 1 104 ? 1.963 -2.608 14.627 1.00 95.88 104 PHE A O 1
ATOM 751 N N . GLY A 1 105 ? 1.140 -4.257 13.337 1.00 94.38 105 GLY A N 1
ATOM 752 C CA . GLY A 1 105 ? -0.218 -4.211 13.857 1.00 94.38 105 GLY A CA 1
ATOM 753 C C . GLY A 1 105 ? -1.221 -4.849 12.892 1.00 94.38 105 GLY A C 1
ATOM 754 O O . GLY A 1 105 ? -0.835 -5.654 12.037 1.00 94.38 105 GLY A O 1
ATOM 755 N N . PRO A 1 106 ? -2.514 -4.518 13.035 1.00 93.00 106 PRO A N 1
ATOM 756 C CA . PRO A 1 106 ? -3.565 -5.053 12.182 1.00 93.00 106 PRO A CA 1
ATOM 757 C C . PRO A 1 106 ? -3.336 -4.773 10.695 1.00 93.00 106 PRO A C 1
ATOM 759 O O . PRO A 1 106 ? -3.078 -3.648 10.295 1.00 93.00 106 PRO A O 1
ATOM 762 N N . GLY A 1 107 ? -3.470 -5.796 9.851 1.00 94.56 107 GLY A N 1
ATOM 763 C CA . GLY A 1 107 ? -3.382 -5.616 8.400 1.00 94.56 107 GLY A CA 1
ATOM 764 C C . GLY A 1 107 ? -1.968 -5.379 7.858 1.00 94.56 107 GLY A C 1
ATOM 765 O O . GLY A 1 107 ? -1.837 -5.157 6.658 1.00 94.56 107 GLY A O 1
ATOM 766 N N . VAL A 1 108 ? -0.909 -5.490 8.675 1.00 96.81 108 VAL A N 1
ATOM 767 C CA . VAL A 1 108 ? 0.483 -5.313 8.209 1.00 96.81 108 VAL A CA 1
ATOM 768 C C . VAL A 1 108 ? 0.837 -6.236 7.036 1.00 96.81 108 VAL A C 1
ATOM 770 O O . VAL A 1 108 ? 1.469 -5.800 6.082 1.00 96.81 108 VAL A O 1
ATOM 773 N N . GLY A 1 109 ? 0.358 -7.485 7.041 1.00 96.81 109 GLY A N 1
ATOM 774 C CA . GLY A 1 109 ? 0.565 -8.410 5.920 1.00 96.81 109 GLY A CA 1
ATOM 775 C C . GLY A 1 109 ? -0.120 -7.952 4.628 1.00 96.81 109 GLY A C 1
ATOM 776 O O . GLY A 1 109 ? 0.453 -8.076 3.551 1.00 96.81 109 GLY A O 1
ATOM 777 N N . ILE A 1 110 ? -1.310 -7.352 4.736 1.00 96.81 110 ILE A N 1
ATOM 778 C CA . ILE A 1 110 ? -2.054 -6.796 3.595 1.00 96.81 110 ILE A CA 1
ATOM 779 C C . ILE A 1 110 ? -1.318 -5.565 3.051 1.00 96.81 110 ILE A C 1
ATOM 781 O O . ILE A 1 110 ? -1.180 -5.416 1.841 1.00 96.81 110 ILE A O 1
ATOM 785 N N . HIS A 1 111 ? -0.783 -4.722 3.940 1.00 97.31 111 HIS A N 1
ATOM 786 C CA . HIS A 1 111 ? 0.042 -3.572 3.570 1.00 97.31 111 HIS A CA 1
ATOM 787 C C . HIS A 1 111 ? 1.324 -3.991 2.835 1.00 97.31 111 HIS A C 1
ATOM 789 O O . HIS A 1 111 ? 1.627 -3.450 1.773 1.00 97.31 111 HIS A O 1
ATOM 795 N N . ILE A 1 112 ? 2.045 -4.996 3.349 1.00 97.81 112 ILE A N 1
ATOM 796 C CA . ILE A 1 112 ? 3.231 -5.555 2.681 1.00 97.81 112 ILE A CA 1
ATOM 797 C C . ILE A 1 112 ? 2.857 -6.085 1.299 1.00 97.81 112 ILE A C 1
ATOM 799 O O . ILE A 1 112 ? 3.507 -5.741 0.317 1.00 97.81 112 ILE A O 1
ATOM 803 N N . PHE A 1 113 ? 1.787 -6.877 1.202 1.00 97.12 113 PHE A N 1
ATOM 804 C CA . PHE A 1 113 ? 1.342 -7.433 -0.073 1.00 97.12 113 PHE A CA 1
ATOM 805 C C . PHE A 1 113 ? 0.963 -6.342 -1.087 1.00 97.12 113 PHE A C 1
ATOM 807 O O . PHE A 1 113 ? 1.371 -6.405 -2.246 1.00 97.12 113 PHE A O 1
ATOM 814 N N . ARG A 1 114 ? 0.267 -5.288 -0.641 1.00 95.69 114 ARG A N 1
ATOM 815 C CA . ARG A 1 114 ? -0.022 -4.096 -1.452 1.00 95.69 114 ARG A CA 1
ATOM 816 C C . ARG A 1 114 ? 1.263 -3.461 -1.978 1.00 95.69 114 ARG A C 1
ATOM 818 O O . ARG A 1 114 ? 1.326 -3.135 -3.162 1.00 95.69 114 ARG A O 1
ATOM 825 N N . ASN A 1 115 ? 2.273 -3.290 -1.124 1.00 95.44 115 ASN A N 1
ATOM 826 C CA . ASN A 1 115 ? 3.541 -2.685 -1.525 1.00 95.44 115 ASN A CA 1
ATOM 827 C C . ASN A 1 115 ? 4.315 -3.581 -2.497 1.00 95.44 115 ASN A C 1
ATOM 829 O O . ASN A 1 115 ? 4.871 -3.059 -3.452 1.00 95.44 115 ASN A O 1
ATOM 833 N N . ILE A 1 116 ? 4.271 -4.911 -2.345 1.00 95.88 116 ILE A N 1
ATOM 834 C CA . ILE A 1 116 ? 4.873 -5.848 -3.311 1.00 95.88 116 ILE A CA 1
ATOM 835 C C . ILE A 1 116 ? 4.295 -5.626 -4.709 1.00 95.88 116 ILE A C 1
ATOM 837 O O . ILE A 1 116 ? 5.052 -5.488 -5.667 1.00 95.88 116 ILE A O 1
ATOM 841 N N . ILE A 1 117 ? 2.968 -5.535 -4.835 1.00 93.94 117 ILE A N 1
ATOM 842 C CA . ILE A 1 117 ? 2.306 -5.286 -6.125 1.00 93.94 117 ILE A CA 1
ATOM 843 C C . ILE A 1 117 ? 2.685 -3.903 -6.679 1.00 93.94 117 ILE A C 1
ATOM 845 O O . ILE A 1 117 ? 2.965 -3.767 -7.870 1.00 93.94 117 ILE A O 1
ATOM 849 N N . ALA A 1 118 ? 2.725 -2.877 -5.826 1.00 91.62 118 ALA A N 1
ATOM 850 C CA . ALA A 1 118 ? 3.094 -1.525 -6.240 1.00 91.62 118 ALA A CA 1
ATOM 851 C C . ALA A 1 118 ? 4.555 -1.448 -6.728 1.00 91.62 118 ALA A C 1
ATOM 853 O O . ALA A 1 118 ? 4.822 -0.944 -7.819 1.00 91.62 118 ALA A O 1
ATOM 854 N N . THR A 1 119 ? 5.503 -2.004 -5.968 1.00 91.25 119 THR A N 1
ATOM 855 C CA . THR A 1 119 ? 6.925 -2.055 -6.333 1.00 91.25 119 THR A CA 1
ATOM 856 C C . THR A 1 119 ? 7.157 -2.927 -7.575 1.00 91.25 119 THR A C 1
ATOM 858 O O . THR A 1 119 ? 7.983 -2.582 -8.423 1.00 91.25 119 THR A O 1
ATOM 861 N N . ALA A 1 120 ? 6.402 -4.021 -7.730 1.00 89.50 120 ALA A N 1
ATOM 862 C CA . ALA A 1 120 ? 6.409 -4.854 -8.931 1.00 89.50 120 ALA A CA 1
ATOM 863 C C . ALA A 1 120 ? 6.051 -4.059 -10.195 1.00 89.50 120 ALA A C 1
ATOM 865 O O . ALA A 1 120 ? 6.672 -4.272 -11.234 1.00 89.50 120 ALA A O 1
ATOM 866 N N . GLY A 1 121 ? 5.124 -3.101 -10.103 1.00 84.00 121 GLY A N 1
ATOM 867 C CA . GLY A 1 121 ? 4.796 -2.191 -11.201 1.00 84.00 121 GLY A CA 1
ATOM 868 C C . GLY A 1 121 ? 6.017 -1.511 -11.796 1.00 84.00 121 GLY A C 1
ATOM 869 O O . GLY A 1 121 ? 6.318 -1.679 -12.977 1.00 84.00 121 GLY A O 1
ATOM 870 N N . LEU A 1 122 ? 6.767 -0.826 -10.936 1.00 80.81 122 LEU A N 1
ATOM 871 C CA . LEU A 1 122 ? 7.953 -0.064 -11.319 1.00 80.81 122 LEU A CA 1
ATOM 872 C C . LEU A 1 122 ? 9.102 -0.942 -11.824 1.00 80.81 122 LEU A C 1
ATOM 874 O O . LEU A 1 122 ? 9.880 -0.516 -12.672 1.00 80.81 122 LEU A O 1
ATOM 878 N N . ARG A 1 123 ? 9.260 -2.147 -11.267 1.00 83.94 123 ARG A N 1
ATOM 879 C CA . ARG A 1 123 ? 10.459 -2.972 -11.489 1.00 83.94 123 ARG A CA 1
ATOM 880 C C . ARG A 1 123 ? 10.257 -4.134 -12.456 1.00 83.94 123 ARG A C 1
ATOM 882 O O . ARG A 1 123 ? 11.246 -4.658 -12.956 1.00 83.94 123 ARG A O 1
ATOM 889 N N . MET A 1 124 ? 9.015 -4.537 -12.715 1.00 86.50 124 MET A N 1
ATOM 890 C CA . MET A 1 124 ? 8.689 -5.687 -13.565 1.00 86.50 124 MET A CA 1
ATOM 891 C C . MET A 1 124 ? 7.704 -5.355 -14.690 1.00 86.50 124 MET A C 1
ATOM 893 O O . MET A 1 124 ? 7.789 -5.987 -15.737 1.00 86.50 124 MET A O 1
ATOM 897 N N . PHE A 1 125 ? 6.794 -4.384 -14.523 1.00 85.62 125 PHE A N 1
ATOM 898 C CA . PHE A 1 125 ? 5.792 -4.064 -15.556 1.00 85.62 125 PHE A CA 1
ATOM 899 C C . PHE A 1 125 ? 6.205 -2.921 -16.485 1.00 85.62 125 PHE A C 1
ATOM 901 O O . PHE A 1 125 ? 5.872 -2.963 -17.666 1.00 85.62 125 PHE A O 1
ATOM 908 N N . CYS A 1 126 ? 6.976 -1.939 -16.010 1.00 86.94 126 CYS A N 1
ATOM 909 C CA . CYS A 1 126 ? 7.405 -0.818 -16.853 1.00 86.94 126 CYS A CA 1
ATOM 910 C C . CYS A 1 126 ? 8.211 -1.276 -18.080 1.00 86.94 126 CYS A C 1
ATOM 912 O O . CYS A 1 126 ? 7.906 -0.861 -19.191 1.00 86.94 126 CYS A O 1
ATOM 914 N N . THR A 1 127 ? 9.172 -2.195 -17.922 1.00 87.44 127 THR A N 1
ATOM 915 C CA . THR A 1 127 ? 9.988 -2.701 -19.043 1.00 87.44 127 THR A CA 1
ATOM 916 C C . THR A 1 127 ? 9.161 -3.338 -20.167 1.00 87.44 127 THR A C 1
ATOM 918 O O . THR A 1 127 ? 9.282 -2.867 -21.298 1.00 87.44 127 THR A O 1
ATOM 921 N N . PRO A 1 128 ? 8.300 -4.350 -19.924 1.00 90.25 128 PRO A N 1
ATOM 922 C CA . PRO A 1 128 ? 7.491 -4.925 -20.996 1.00 90.25 128 PRO A CA 1
ATOM 923 C C . PRO A 1 128 ? 6.513 -3.908 -21.601 1.00 90.25 128 PRO A C 1
ATOM 925 O O . PRO A 1 128 ? 6.318 -3.920 -22.815 1.00 90.25 128 PRO A O 1
ATOM 928 N N . CYS A 1 129 ? 5.943 -2.992 -20.809 1.00 88.56 129 CYS A N 1
ATOM 929 C CA . CYS A 1 129 ? 5.088 -1.925 -21.336 1.00 88.56 129 CYS A CA 1
ATOM 930 C C . CYS A 1 129 ? 5.855 -0.982 -22.275 1.00 88.56 129 CYS A C 1
ATOM 932 O O . CYS A 1 129 ? 5.374 -0.695 -23.372 1.00 88.56 129 CYS A O 1
ATOM 934 N N . THR A 1 130 ? 7.055 -0.546 -21.888 1.00 90.44 130 THR A N 1
ATOM 935 C CA . THR A 1 130 ? 7.928 0.281 -22.733 1.00 90.44 130 THR A CA 1
ATOM 936 C C . THR A 1 130 ? 8.286 -0.455 -24.018 1.00 90.44 130 THR A C 1
ATOM 938 O O . THR A 1 130 ? 8.088 0.093 -25.097 1.00 90.44 130 THR A O 1
ATOM 941 N N . SER A 1 131 ? 8.712 -1.719 -23.935 1.00 91.56 131 SER A N 1
ATOM 942 C CA . SER A 1 131 ? 9.069 -2.510 -25.120 1.00 91.56 131 SER A CA 1
ATOM 943 C C . SER A 1 131 ? 7.902 -2.686 -26.095 1.00 91.56 131 SER A C 1
ATOM 945 O O . SER A 1 131 ? 8.102 -2.614 -27.305 1.00 91.56 131 SER A O 1
ATOM 947 N N . LEU A 1 132 ? 6.675 -2.876 -25.599 1.00 92.75 132 LEU A N 1
ATOM 948 C CA . LEU A 1 132 ? 5.483 -2.947 -26.450 1.00 92.75 132 LEU A CA 1
ATOM 949 C C . LEU A 1 132 ? 5.205 -1.611 -27.154 1.00 92.75 132 LEU A C 1
ATOM 951 O O . LEU A 1 132 ? 4.940 -1.592 -28.354 1.00 92.75 132 LEU A O 1
ATOM 955 N N . ILE A 1 133 ? 5.295 -0.492 -26.432 1.00 91.19 133 ILE A N 1
ATOM 956 C CA . ILE A 1 133 ? 5.072 0.850 -26.993 1.00 91.19 133 ILE A CA 1
ATOM 957 C C . ILE A 1 133 ? 6.147 1.198 -28.025 1.00 91.19 133 ILE A C 1
ATOM 959 O O . ILE A 1 133 ? 5.843 1.752 -29.082 1.00 91.19 133 ILE A O 1
ATOM 963 N N . GLU A 1 134 ? 7.403 0.857 -27.757 1.00 93.12 134 GLU A N 1
ATOM 964 C CA . GLU A 1 134 ? 8.504 1.038 -28.703 1.00 93.12 134 GLU A CA 1
ATOM 965 C C . GLU A 1 134 ? 8.327 0.151 -29.939 1.00 93.12 134 GLU A C 1
ATOM 967 O O . GLU A 1 134 ? 8.515 0.626 -31.058 1.00 93.12 134 GLU A O 1
ATOM 972 N N . GLY A 1 135 ? 7.865 -1.090 -29.758 1.00 92.94 135 GLY A N 1
ATOM 973 C CA . GLY A 1 135 ? 7.540 -2.003 -30.853 1.00 92.94 135 GLY A CA 1
ATOM 974 C C . GLY A 1 135 ? 6.429 -1.483 -31.769 1.00 92.94 135 GLY A C 1
ATOM 975 O O . GLY A 1 135 ? 6.525 -1.623 -32.985 1.00 92.94 135 GLY A O 1
ATOM 976 N N . VAL A 1 136 ? 5.400 -0.836 -31.210 1.00 92.31 136 VAL A N 1
ATOM 977 C CA . VAL A 1 136 ? 4.296 -0.243 -31.990 1.00 92.31 136 VAL A CA 1
ATOM 978 C C . VAL A 1 136 ? 4.689 1.095 -32.618 1.00 92.31 136 VAL A C 1
ATOM 980 O O . VAL A 1 136 ? 4.321 1.383 -33.754 1.00 92.31 136 VAL A O 1
ATOM 983 N N . SER A 1 137 ? 5.424 1.935 -31.890 1.00 91.12 137 SER A N 1
ATOM 984 C CA . SER A 1 137 ? 5.794 3.276 -32.358 1.00 91.12 137 SER A CA 1
ATOM 985 C C . SER A 1 137 ? 6.989 3.283 -33.317 1.00 91.12 137 SER A C 1
ATOM 987 O O . SER A 1 137 ? 7.216 4.282 -34.004 1.00 91.12 137 SER A O 1
ATOM 989 N N . GLY A 1 138 ? 7.774 2.200 -33.344 1.00 90.12 138 GLY A N 1
ATOM 990 C CA . GLY A 1 138 ? 9.002 2.073 -34.130 1.00 90.12 138 GLY A CA 1
ATOM 991 C C . GLY A 1 138 ? 10.125 3.013 -33.683 1.00 90.12 138 GLY A C 1
ATOM 992 O O . GLY A 1 138 ? 11.094 3.201 -34.417 1.00 90.12 138 GLY A O 1
ATOM 993 N N . LYS A 1 139 ? 9.995 3.655 -32.515 1.00 88.88 139 LYS A N 1
ATOM 994 C CA . LYS A 1 139 ? 10.947 4.641 -31.994 1.00 88.88 139 LYS A CA 1
ATOM 995 C C . LYS A 1 139 ? 11.205 4.369 -30.519 1.00 88.88 139 LYS A C 1
ATOM 997 O O . LYS A 1 139 ? 10.262 4.172 -29.767 1.00 88.88 139 LYS A O 1
ATOM 1002 N N . SER A 1 140 ? 12.465 4.446 -30.102 1.00 92.56 140 SER A N 1
ATOM 1003 C CA . SER A 1 140 ? 12.829 4.527 -28.686 1.00 92.56 140 SER A CA 1
ATOM 1004 C C . SER A 1 140 ? 13.200 5.970 -28.362 1.00 92.56 140 SER A C 1
ATOM 1006 O O . SER A 1 140 ? 14.090 6.547 -28.991 1.00 92.56 140 SER A O 1
ATOM 1008 N N . ASN A 1 141 ? 12.452 6.603 -27.459 1.00 92.88 141 ASN A N 1
ATOM 1009 C CA . ASN A 1 141 ? 12.715 7.959 -26.985 1.00 92.88 141 ASN A CA 1
ATOM 1010 C C . ASN A 1 141 ? 12.117 8.178 -25.583 1.00 92.88 141 ASN A C 1
ATOM 1012 O O . ASN A 1 141 ? 11.407 7.335 -25.042 1.00 92.88 141 ASN A O 1
ATOM 1016 N N . GLY A 1 142 ? 12.367 9.347 -24.989 1.00 92.06 142 GLY A N 1
ATOM 1017 C CA . GLY A 1 142 ? 11.867 9.657 -23.646 1.00 92.06 142 GLY A CA 1
ATOM 1018 C C . GLY A 1 142 ? 10.338 9.592 -23.501 1.00 92.06 142 GLY A C 1
ATOM 1019 O O . GLY A 1 142 ? 9.850 9.268 -22.423 1.00 92.06 142 GLY A O 1
ATOM 1020 N N . PHE A 1 143 ? 9.564 9.838 -24.566 1.00 92.25 143 PHE A N 1
ATOM 1021 C CA . PHE A 1 143 ? 8.102 9.735 -24.517 1.00 92.25 143 PHE A CA 1
ATOM 1022 C C . PHE A 1 143 ? 7.612 8.286 -24.521 1.00 92.25 143 PHE A C 1
ATOM 1024 O O . PHE A 1 143 ? 6.615 7.994 -23.864 1.00 92.25 143 PHE A O 1
ATOM 1031 N N . THR A 1 144 ? 8.292 7.372 -25.221 1.00 90.75 144 THR A N 1
ATOM 1032 C CA . THR A 1 144 ? 7.934 5.943 -25.187 1.00 90.75 144 THR A CA 1
ATOM 1033 C C . THR A 1 144 ? 8.268 5.325 -23.838 1.00 90.75 144 THR A C 1
ATOM 1035 O O . THR A 1 144 ? 7.452 4.575 -23.305 1.00 90.75 144 THR A O 1
ATOM 1038 N N . GLN A 1 145 ? 9.392 5.724 -23.235 1.00 90.38 145 GLN A N 1
ATOM 1039 C CA . GLN A 1 145 ? 9.734 5.358 -21.861 1.00 90.38 145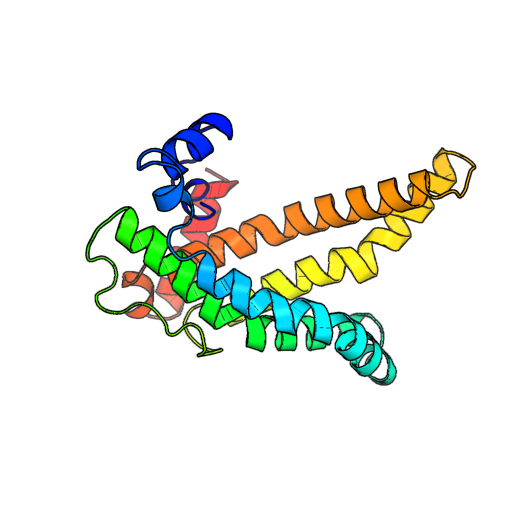 GLN A CA 1
ATOM 1040 C C . GLN A 1 145 ? 8.706 5.899 -20.859 1.00 90.38 145 GLN A C 1
ATOM 1042 O O . GLN A 1 145 ? 8.161 5.130 -20.075 1.00 90.38 145 GLN A O 1
ATOM 1047 N N . LEU A 1 146 ? 8.369 7.192 -20.933 1.00 91.00 146 LEU A N 1
ATOM 1048 C CA . LEU A 1 146 ? 7.341 7.792 -20.077 1.00 91.00 146 LEU A CA 1
ATOM 1049 C C . LEU A 1 146 ? 5.984 7.087 -20.232 1.00 91.00 146 LEU A C 1
ATOM 1051 O O . LEU A 1 146 ? 5.294 6.848 -19.244 1.00 91.00 146 LEU A O 1
ATOM 1055 N N . GLY A 1 147 ? 5.601 6.747 -21.465 1.00 90.88 147 GLY A N 1
ATOM 1056 C CA . GLY A 1 147 ? 4.368 6.017 -21.752 1.00 90.88 147 GLY A CA 1
ATOM 1057 C C . GLY A 1 147 ? 4.357 4.614 -21.145 1.00 90.88 147 GLY A C 1
ATOM 1058 O O . GLY A 1 147 ? 3.346 4.206 -20.573 1.00 90.88 147 GLY A O 1
ATOM 1059 N N . GLY A 1 148 ? 5.476 3.891 -21.223 1.00 89.44 148 GLY A N 1
ATOM 1060 C CA . GLY A 1 148 ? 5.613 2.565 -20.622 1.00 89.44 148 GLY A CA 1
ATOM 1061 C C . GLY A 1 148 ? 5.639 2.604 -19.098 1.00 89.44 148 GLY A C 1
ATOM 1062 O O . GLY A 1 148 ? 4.958 1.802 -18.457 1.00 89.44 148 GLY A O 1
ATOM 1063 N N . ASP A 1 149 ? 6.319 3.594 -18.517 1.00 88.69 149 ASP A N 1
ATOM 1064 C CA . ASP A 1 149 ? 6.306 3.845 -17.077 1.00 88.69 149 ASP A CA 1
ATOM 1065 C C . ASP A 1 149 ? 4.885 4.160 -16.596 1.00 88.69 149 ASP A C 1
ATOM 1067 O O . ASP A 1 149 ? 4.411 3.568 -15.625 1.00 88.69 149 ASP A O 1
ATOM 1071 N N . PHE A 1 150 ? 4.166 5.035 -17.304 1.00 89.69 150 PHE A N 1
ATOM 1072 C CA . PHE A 1 150 ? 2.777 5.364 -16.998 1.00 89.69 150 PHE A CA 1
ATOM 1073 C C . PHE A 1 150 ? 1.867 4.131 -17.077 1.00 89.69 150 PHE A C 1
ATOM 1075 O O . PHE A 1 150 ? 1.154 3.837 -16.118 1.00 89.69 150 PHE A O 1
ATOM 1082 N N . ALA A 1 151 ? 1.920 3.374 -18.176 1.00 90.62 151 ALA A N 1
ATOM 1083 C CA . ALA A 1 151 ? 1.096 2.181 -18.367 1.00 90.62 151 ALA A CA 1
ATOM 1084 C C . ALA A 1 151 ? 1.380 1.103 -17.307 1.00 90.62 151 ALA A C 1
ATOM 1086 O O . ALA A 1 151 ? 0.447 0.579 -16.696 1.00 90.62 151 ALA A O 1
ATOM 1087 N N . GLY A 1 152 ? 2.658 0.826 -17.026 1.00 88.50 152 GLY A 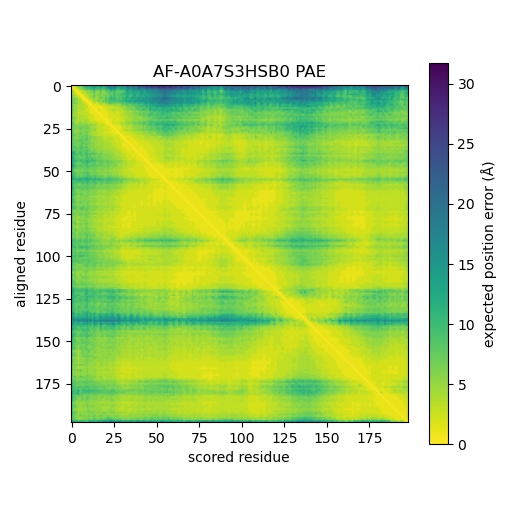N 1
ATOM 1088 C CA . GLY A 1 152 ? 3.064 -0.129 -15.994 1.00 88.50 152 GLY A CA 1
ATOM 1089 C C . GLY A 1 152 ? 2.558 0.263 -14.602 1.00 88.50 152 GLY A C 1
ATOM 1090 O O . GLY A 1 152 ? 2.039 -0.583 -13.868 1.00 88.50 152 GLY A O 1
ATOM 1091 N N . ASN A 1 153 ? 2.624 1.555 -14.260 1.00 87.75 153 ASN A N 1
ATOM 1092 C CA . ASN A 1 153 ? 2.089 2.072 -12.999 1.00 87.75 153 ASN A CA 1
ATOM 1093 C C . ASN A 1 153 ? 0.558 2.017 -12.936 1.00 87.75 153 ASN A C 1
ATOM 1095 O O . ASN A 1 153 ? 0.019 1.699 -11.879 1.00 87.75 153 ASN A O 1
ATOM 1099 N N . VAL A 1 154 ? -0.155 2.266 -14.041 1.00 90.69 154 VAL A N 1
ATOM 1100 C CA . VAL A 1 154 ? -1.618 2.100 -14.097 1.00 90.69 154 VAL A CA 1
ATOM 1101 C C . VAL A 1 154 ? -2.000 0.644 -13.829 1.00 90.69 154 VAL A C 1
ATOM 1103 O O . VAL A 1 154 ? -2.845 0.390 -12.972 1.00 90.69 154 VAL A O 1
ATOM 1106 N N . CYS A 1 155 ? -1.341 -0.322 -14.476 1.00 89.25 155 CYS A N 1
ATOM 1107 C CA . CYS A 1 155 ? -1.588 -1.744 -14.227 1.00 89.25 155 CYS A CA 1
ATOM 1108 C C . CYS A 1 155 ? -1.338 -2.121 -12.759 1.00 89.25 155 CYS A C 1
ATOM 1110 O O . CYS A 1 155 ? -2.180 -2.759 -12.126 1.00 89.25 155 CYS A O 1
ATOM 1112 N N . ALA A 1 156 ? -0.213 -1.687 -12.187 1.00 90.19 156 ALA A N 1
ATOM 1113 C CA . ALA A 1 156 ? 0.102 -1.942 -10.784 1.00 90.19 156 ALA A CA 1
ATOM 1114 C C . ALA A 1 156 ? -0.884 -1.266 -9.820 1.00 90.19 156 ALA A C 1
ATOM 1116 O O . ALA A 1 156 ? -1.257 -1.854 -8.803 1.00 90.19 156 ALA A O 1
ATOM 1117 N N . ALA A 1 157 ? -1.353 -0.059 -10.140 1.00 89.31 157 ALA A N 1
ATOM 1118 C CA . ALA A 1 157 ? -2.378 0.638 -9.371 1.00 89.31 157 ALA A CA 1
ATOM 1119 C C . ALA A 1 157 ? -3.712 -0.120 -9.401 1.00 89.31 157 ALA A C 1
ATOM 1121 O O . ALA A 1 157 ? -4.307 -0.331 -8.347 1.00 89.31 157 ALA A O 1
ATOM 1122 N N . CYS A 1 158 ? -4.150 -0.605 -10.567 1.00 90.69 158 CYS A N 1
ATOM 1123 C CA . CYS A 1 158 ? -5.361 -1.421 -10.688 1.00 90.69 158 CYS A CA 1
ATOM 1124 C C . CYS A 1 158 ? -5.275 -2.708 -9.855 1.00 90.69 158 CYS A C 1
ATOM 1126 O O . CYS A 1 158 ? -6.234 -3.061 -9.174 1.00 90.69 158 CYS A O 1
ATOM 1128 N N . LEU A 1 159 ? -4.122 -3.383 -9.864 1.00 91.62 159 LEU A N 1
ATOM 1129 C CA . LEU A 1 159 ? -3.914 -4.617 -9.099 1.00 91.62 159 LEU A CA 1
ATOM 1130 C C . LEU A 1 159 ? -3.804 -4.369 -7.588 1.00 91.62 159 LEU A C 1
ATOM 1132 O O . LEU A 1 159 ? -4.277 -5.171 -6.785 1.00 91.62 159 LEU A O 1
ATOM 1136 N N . SER A 1 160 ? -3.177 -3.265 -7.184 1.00 92.75 160 SER A N 1
ATOM 1137 C CA . SER A 1 160 ? -2.959 -2.943 -5.770 1.00 92.75 160 SER A CA 1
ATOM 1138 C C . SER A 1 160 ? -4.149 -2.240 -5.114 1.00 92.75 160 SER A C 1
ATOM 1140 O O . SER A 1 160 ? -4.260 -2.283 -3.888 1.00 92.75 160 SER A O 1
ATOM 1142 N N . ALA A 1 161 ? -5.060 -1.630 -5.882 1.00 91.25 161 ALA A N 1
ATOM 1143 C CA . ALA A 1 161 ? -6.194 -0.883 -5.338 1.00 91.25 161 ALA A CA 1
ATOM 1144 C C . ALA A 1 161 ? -7.138 -1.735 -4.465 1.00 91.25 161 ALA A C 1
ATOM 1146 O O . ALA A 1 161 ? -7.409 -1.303 -3.341 1.00 91.25 161 ALA A O 1
ATOM 1147 N N . PRO A 1 162 ? -7.577 -2.951 -4.860 1.00 92.06 162 PRO A N 1
ATOM 1148 C CA . PRO A 1 162 ? -8.407 -3.794 -3.995 1.00 92.06 162 PRO A CA 1
ATOM 1149 C C . PRO A 1 162 ? -7.706 -4.170 -2.691 1.00 92.06 162 PRO A C 1
ATOM 1151 O O . PRO A 1 162 ? -8.307 -4.118 -1.619 1.00 92.06 162 PRO A O 1
ATOM 1154 N N . VAL A 1 163 ? -6.406 -4.465 -2.765 1.00 94.31 163 VAL A N 1
ATOM 1155 C CA . VAL A 1 163 ? -5.583 -4.788 -1.593 1.00 94.31 163 VAL A CA 1
ATOM 1156 C C . VAL A 1 163 ? -5.443 -3.573 -0.674 1.00 94.31 163 VAL A C 1
ATOM 1158 O O . VAL A 1 163 ? -5.557 -3.699 0.544 1.00 94.31 163 VAL A O 1
ATOM 1161 N N . HIS A 1 164 ? -5.255 -2.380 -1.240 1.00 93.81 164 HIS A N 1
ATOM 1162 C CA . HIS A 1 164 ? -5.194 -1.137 -0.479 1.00 93.81 164 HIS A CA 1
ATOM 1163 C C . HIS A 1 164 ? -6.531 -0.813 0.202 1.00 93.81 164 HIS A C 1
ATOM 1165 O O . HIS A 1 164 ? -6.540 -0.438 1.374 1.00 93.81 164 HIS A O 1
ATOM 1171 N N . GLN A 1 165 ? -7.660 -1.002 -0.489 1.00 92.00 165 GLN A N 1
ATOM 1172 C CA . GLN A 1 165 ? -8.986 -0.812 0.106 1.00 92.00 165 GLN A CA 1
ATOM 1173 C C . GLN A 1 165 ? -9.242 -1.813 1.237 1.00 92.00 165 GLN A C 1
ATOM 1175 O O . GLN A 1 165 ? -9.722 -1.428 2.302 1.00 92.00 165 GLN A O 1
ATOM 1180 N N . LEU A 1 166 ? -8.844 -3.074 1.049 1.00 94.44 166 LEU A N 1
ATOM 1181 C CA . LEU A 1 166 ? -8.933 -4.104 2.080 1.00 94.44 166 LEU A CA 1
ATOM 1182 C C . LEU A 1 166 ? -8.073 -3.779 3.308 1.00 94.44 166 LEU A C 1
ATOM 1184 O O . LEU A 1 166 ? -8.509 -3.975 4.444 1.00 94.44 166 LEU A O 1
ATOM 1188 N N . TYR A 1 167 ? -6.861 -3.264 3.095 1.00 95.56 167 TYR A N 1
ATOM 1189 C CA . TYR A 1 167 ? -6.010 -2.758 4.168 1.00 95.56 167 TYR A CA 1
ATOM 1190 C C . TYR A 1 167 ? -6.703 -1.614 4.917 1.00 95.56 167 TYR A C 1
ATOM 1192 O O . TYR A 1 167 ? -6.822 -1.680 6.140 1.00 95.56 167 TYR A O 1
ATOM 1200 N N . GLY A 1 168 ? -7.229 -0.622 4.190 1.00 93.56 168 GLY A N 1
ATOM 1201 C CA . GLY A 1 168 ? -7.978 0.501 4.752 1.00 93.56 168 GLY A CA 1
ATOM 1202 C C . GLY A 1 168 ? -9.142 0.044 5.629 1.00 93.56 168 GLY A C 1
ATOM 1203 O O . GLY A 1 168 ? -9.237 0.462 6.782 1.00 93.56 168 GLY A O 1
ATOM 1204 N N . PHE A 1 169 ? -9.974 -0.873 5.129 1.00 93.50 169 PHE A N 1
ATOM 1205 C CA . PHE A 1 169 ? -11.046 -1.510 5.899 1.00 93.50 169 PHE A CA 1
ATOM 1206 C C . PHE A 1 169 ? -10.503 -2.187 7.167 1.00 93.50 169 PHE A C 1
ATOM 1208 O O . PHE A 1 169 ? -10.938 -1.897 8.278 1.00 93.50 169 PHE A O 1
ATOM 1215 N N . THR A 1 170 ? -9.456 -3.004 7.027 1.00 94.62 170 THR A N 1
ATOM 1216 C CA . THR A 1 170 ? -8.863 -3.756 8.145 1.00 94.62 170 THR A CA 1
ATOM 1217 C C . THR A 1 170 ? -8.372 -2.855 9.281 1.00 94.62 170 THR A C 1
ATOM 1219 O O . THR A 1 170 ? -8.537 -3.202 10.453 1.00 94.62 170 THR A O 1
ATOM 1222 N N . VAL A 1 171 ? -7.761 -1.709 8.962 1.00 94.69 171 VAL A N 1
ATOM 1223 C CA . VAL A 1 171 ? -7.199 -0.795 9.973 1.00 94.69 171 VAL A CA 1
ATOM 1224 C C . VAL A 1 171 ? -8.190 0.237 10.504 1.00 94.69 171 VAL A C 1
ATOM 1226 O O . VAL A 1 171 ? -7.918 0.846 11.541 1.00 94.69 171 VAL A O 1
ATOM 1229 N N . THR A 1 172 ? -9.323 0.430 9.821 1.00 94.19 172 THR A N 1
ATOM 1230 C CA . THR A 1 172 ? -10.362 1.408 10.199 1.00 94.19 172 THR A CA 1
ATOM 1231 C C . THR A 1 172 ? -11.644 0.796 10.769 1.00 94.19 172 THR A C 1
ATOM 1233 O O . THR A 1 172 ? -12.521 1.548 11.183 1.00 94.19 172 THR A O 1
ATOM 1236 N N . THR A 1 173 ? -11.730 -0.534 10.882 1.00 93.50 173 THR A N 1
ATOM 1237 C CA . THR A 1 173 ? -12.855 -1.258 11.503 1.00 93.50 173 THR A CA 1
ATOM 1238 C C . THR A 1 173 ? -12.404 -1.944 12.807 1.00 93.50 173 THR A C 1
ATOM 1240 O O . THR A 1 173 ? -11.845 -3.047 12.762 1.00 93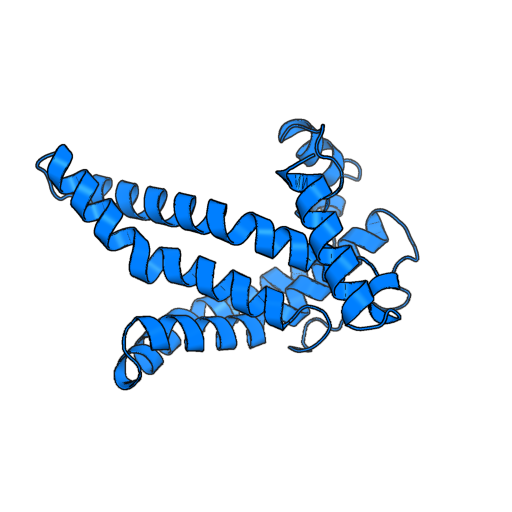.50 173 THR A O 1
ATOM 1243 N N . PRO A 1 174 ? -12.590 -1.307 13.984 1.00 90.62 174 PRO A N 1
ATOM 1244 C CA . PRO A 1 174 ? -12.173 -1.850 15.283 1.00 90.62 174 PRO A CA 1
ATOM 1245 C C . PRO A 1 174 ? -12.766 -3.226 15.603 1.00 90.62 174 PRO A C 1
ATOM 1247 O O . PRO A 1 174 ? -12.107 -4.058 16.225 1.00 90.62 174 PRO A O 1
ATOM 1250 N N . GLU A 1 175 ? -13.987 -3.489 15.143 1.00 92.06 175 GLU A N 1
ATOM 1251 C CA . GLU A 1 175 ? -14.727 -4.726 15.385 1.00 92.06 175 GLU A CA 1
ATOM 1252 C C . GLU A 1 175 ? -13.988 -5.942 14.812 1.00 92.06 175 GLU A C 1
ATOM 1254 O O . GLU A 1 175 ? -14.018 -7.019 15.398 1.00 92.06 175 GLU A O 1
ATOM 1259 N N . LEU A 1 176 ? -13.227 -5.775 13.724 1.00 92.19 176 LEU A N 1
ATOM 1260 C CA . LEU A 1 176 ? -12.414 -6.855 13.150 1.00 92.19 176 LEU A CA 1
ATOM 1261 C C . LEU A 1 176 ? -11.282 -7.320 14.075 1.00 92.19 176 LEU A C 1
ATOM 1263 O O . LEU A 1 176 ? -10.692 -8.376 13.837 1.00 92.19 176 LEU A O 1
ATOM 1267 N N . GLN A 1 177 ? -10.908 -6.530 15.084 1.00 89.12 177 GLN A N 1
ATOM 1268 C CA . GLN A 1 177 ? -9.824 -6.888 16.002 1.00 89.12 177 GLN A CA 1
ATOM 1269 C C . GLN A 1 177 ? -10.271 -7.844 17.108 1.00 89.12 177 GLN A C 1
ATOM 1271 O O . GLN A 1 177 ? -9.415 -8.494 17.700 1.00 89.12 177 GLN A O 1
ATOM 1276 N N . VAL A 1 178 ? -11.580 -7.953 17.359 1.00 92.88 178 VAL A N 1
ATOM 1277 C CA . VAL A 1 178 ? -12.141 -8.854 18.381 1.00 92.88 178 VAL A CA 1
ATOM 1278 C C . VAL A 1 178 ? -12.714 -10.150 17.800 1.00 92.88 178 VAL A C 1
ATOM 1280 O O . VAL A 1 178 ? -13.044 -11.057 18.556 1.00 92.88 178 VAL A O 1
ATOM 1283 N N . LEU A 1 179 ? -12.824 -10.248 16.473 1.00 93.62 179 LEU A N 1
ATOM 1284 C CA . LEU A 1 179 ? -13.294 -11.451 15.784 1.00 93.62 179 LEU A CA 1
ATOM 1285 C C . LEU A 1 179 ? -12.226 -12.547 15.744 1.00 93.62 179 LEU A C 1
ATOM 1287 O O . LEU A 1 179 ? -11.022 -12.271 15.709 1.00 93.62 179 LEU A O 1
ATOM 1291 N N . SER A 1 180 ? -12.675 -13.800 15.651 1.00 94.69 180 SER A N 1
ATOM 1292 C CA . SER A 1 180 ? -11.789 -14.922 15.340 1.00 94.69 180 SER A CA 1
ATOM 1293 C C . SER A 1 180 ? -11.193 -14.792 13.928 1.00 94.69 180 SER A C 1
ATOM 1295 O O . SER A 1 180 ? -11.701 -14.066 13.070 1.00 94.69 180 SER A O 1
ATOM 1297 N N . GLY A 1 181 ? -10.094 -15.503 13.651 1.00 92.12 181 GLY A N 1
ATOM 1298 C CA . GLY A 1 181 ? -9.402 -15.408 12.357 1.00 92.12 181 GLY A CA 1
ATOM 1299 C C . GLY A 1 181 ? -10.275 -15.792 11.153 1.00 92.12 181 GLY A C 1
ATOM 1300 O O . GLY A 1 181 ? -10.187 -15.158 10.098 1.00 92.12 181 GLY A O 1
ATOM 1301 N N . SER A 1 182 ? -11.154 -16.786 11.313 1.00 94.25 182 SER A N 1
ATOM 1302 C CA . SER A 1 182 ? -12.098 -17.211 10.274 1.00 94.25 182 SER A CA 1
ATOM 1303 C C . SER A 1 182 ? -13.176 -16.157 10.028 1.00 94.25 182 SER A C 1
ATOM 1305 O O . SER A 1 182 ? -13.412 -15.788 8.880 1.00 94.25 182 SER A O 1
ATOM 1307 N N . GLU A 1 183 ? -13.774 -15.606 11.085 1.00 95.25 183 GLU A N 1
ATOM 1308 C CA . GLU A 1 183 ? -14.774 -14.537 10.984 1.00 95.25 183 GLU A CA 1
ATOM 1309 C C . GLU A 1 183 ? -14.184 -13.267 10.370 1.00 95.25 183 GLU A C 1
ATOM 1311 O O . GLU A 1 183 ? -14.802 -12.642 9.510 1.00 95.25 183 GLU A O 1
ATOM 1316 N N . LYS A 1 184 ? -12.955 -12.909 10.754 1.00 94.12 184 LYS A N 1
ATOM 1317 C CA . LYS A 1 184 ? -12.226 -11.779 10.174 1.00 94.12 184 LYS A CA 1
ATOM 1318 C C . LYS A 1 184 ? -12.014 -11.967 8.675 1.00 94.12 184 LYS A C 1
ATOM 1320 O O . LYS A 1 184 ? -12.298 -11.058 7.900 1.00 94.12 184 LYS A O 1
ATOM 1325 N N . THR A 1 185 ? -11.580 -13.160 8.267 1.00 94.19 185 THR A N 1
ATOM 1326 C CA . THR A 1 185 ? -11.399 -13.511 6.851 1.00 94.19 185 THR A CA 1
ATOM 1327 C C . THR A 1 185 ? -12.726 -13.461 6.098 1.00 94.19 185 THR A C 1
ATOM 1329 O O . T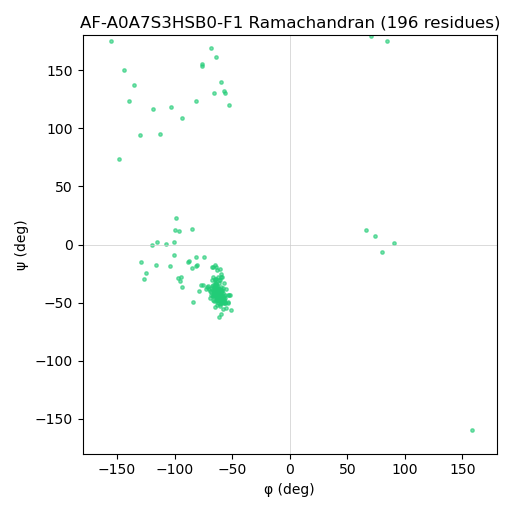HR A 1 185 ? -12.792 -12.869 5.025 1.00 94.19 185 THR A O 1
ATOM 1332 N N . ALA A 1 186 ? -13.801 -14.002 6.675 1.00 96.25 186 ALA A N 1
ATOM 1333 C CA . ALA A 1 186 ? -15.132 -13.956 6.077 1.00 96.25 186 ALA A CA 1
ATOM 1334 C C . ALA A 1 186 ? -15.618 -12.511 5.877 1.00 96.25 186 ALA A C 1
ATOM 1336 O O . ALA A 1 186 ? -16.096 -12.170 4.798 1.00 96.25 186 ALA A O 1
ATOM 1337 N N . ARG A 1 187 ? -15.427 -11.633 6.871 1.00 94.88 187 ARG A N 1
ATOM 1338 C CA . ARG A 1 187 ? -15.767 -10.204 6.772 1.00 94.88 187 ARG A CA 1
ATOM 1339 C C . ARG A 1 187 ? -14.930 -9.462 5.735 1.00 94.88 187 ARG A C 1
ATOM 1341 O O . ARG A 1 187 ? -15.465 -8.639 5.004 1.00 94.88 187 ARG A O 1
ATOM 1348 N N . MET A 1 188 ? -13.638 -9.760 5.658 1.00 94.62 188 MET A N 1
ATOM 1349 C CA . MET A 1 188 ? -12.731 -9.214 4.647 1.00 94.62 188 MET A CA 1
ATOM 1350 C C . MET A 1 188 ? -13.121 -9.638 3.224 1.00 94.62 188 MET A C 1
ATOM 1352 O O . MET A 1 188 ? -13.103 -8.815 2.312 1.00 94.62 188 MET A O 1
ATOM 1356 N N . VAL A 1 189 ? -13.494 -10.906 3.034 1.00 94.81 189 VAL A N 1
ATOM 1357 C CA . VAL A 1 189 ? -13.984 -11.414 1.745 1.00 94.81 189 VAL A CA 1
ATOM 1358 C C . VAL A 1 189 ? -15.317 -10.770 1.391 1.00 94.81 189 VAL A C 1
ATOM 1360 O O . VAL A 1 189 ? -15.481 -10.344 0.253 1.00 94.81 189 VAL A O 1
ATOM 1363 N N . GLN A 1 190 ? -16.244 -10.658 2.347 1.00 94.81 190 GLN A N 1
ATOM 1364 C CA . GLN A 1 190 ? -17.526 -10.001 2.103 1.00 94.81 190 GLN A CA 1
ATOM 1365 C C . GLN A 1 190 ? -17.328 -8.542 1.693 1.00 94.81 190 GLN A C 1
ATOM 1367 O O . GLN A 1 190 ? -17.874 -8.129 0.683 1.00 94.81 190 GLN A O 1
ATOM 1372 N N . PHE A 1 191 ? -16.449 -7.805 2.379 1.00 92.94 191 PHE A N 1
ATOM 1373 C CA . PHE A 1 191 ? -16.089 -6.445 1.979 1.00 92.94 191 PHE A CA 1
ATOM 1374 C C . PHE A 1 191 ? -15.613 -6.371 0.519 1.00 92.94 191 PHE A C 1
ATOM 1376 O O . PHE A 1 191 ? -16.023 -5.479 -0.212 1.00 92.94 191 PHE A O 1
ATOM 1383 N N . LEU A 1 192 ? -14.769 -7.303 0.063 1.00 92.25 192 LEU A N 1
ATOM 1384 C CA . LEU A 1 192 ? -14.335 -7.317 -1.338 1.00 92.25 192 LEU A CA 1
ATOM 1385 C C . LEU A 1 192 ? -15.483 -7.621 -2.309 1.00 92.25 192 LEU A C 1
ATOM 1387 O O . LEU A 1 192 ? -15.516 -7.039 -3.389 1.00 92.25 192 LEU A O 1
ATOM 1391 N N . LYS A 1 193 ? -16.412 -8.509 -1.941 1.00 92.44 193 LYS A N 1
ATOM 1392 C CA . LYS A 1 193 ? -17.602 -8.795 -2.755 1.00 92.44 193 LYS A CA 1
ATOM 1393 C C . LYS A 1 193 ? -18.475 -7.552 -2.892 1.00 92.44 193 LYS A C 1
ATOM 1395 O O . LYS A 1 193 ? -18.699 -7.118 -4.015 1.00 92.44 193 LYS A O 1
ATOM 1400 N N . ASP A 1 194 ? -18.820 -6.930 -1.768 1.00 89.56 194 ASP A N 1
ATOM 1401 C CA . ASP A 1 194 ? -19.662 -5.728 -1.693 1.00 89.56 194 ASP A CA 1
ATOM 1402 C C . ASP A 1 194 ? -19.068 -4.520 -2.440 1.00 89.56 194 ASP A C 1
ATOM 1404 O O . ASP A 1 194 ? -19.761 -3.545 -2.706 1.00 89.56 194 ASP A O 1
ATOM 1408 N N . GLN A 1 195 ? -17.754 -4.510 -2.681 1.00 85.31 195 GLN A N 1
ATOM 1409 C CA . GLN A 1 195 ? -17.076 -3.400 -3.357 1.00 85.31 195 GLN A CA 1
ATOM 1410 C C . GLN A 1 195 ? -16.855 -3.629 -4.852 1.00 85.31 195 GLN A C 1
ATOM 1412 O O . GLN A 1 195 ? -16.734 -2.653 -5.591 1.00 85.31 195 GLN A O 1
ATOM 1417 N N . TYR A 1 196 ? -16.718 -4.881 -5.294 1.00 84.44 196 TYR A N 1
ATOM 1418 C CA . TYR A 1 196 ? -16.235 -5.185 -6.646 1.00 84.44 196 TYR A CA 1
ATOM 1419 C C . TYR A 1 196 ? -17.109 -6.162 -7.433 1.00 84.44 196 TYR A C 1
ATOM 1421 O O . TYR A 1 196 ? -16.906 -6.283 -8.641 1.00 84.44 196 TYR A O 1
ATOM 1429 N N . LEU A 1 197 ? -18.025 -6.882 -6.783 1.00 84.50 197 LEU A N 1
ATOM 1430 C CA . LEU A 1 197 ? -18.811 -7.953 -7.404 1.00 84.50 197 LEU A CA 1
ATOM 1431 C C . LEU A 1 197 ? -20.327 -7.766 -7.259 1.00 84.50 197 LEU A C 1
ATOM 1433 O O . LEU A 1 197 ? -21.063 -8.314 -8.079 1.00 84.50 197 LEU A O 1
ATOM 1437 N N . GLU A 1 198 ? -20.773 -7.026 -6.246 1.00 73.19 198 GLU A N 1
ATOM 1438 C CA . GLU A 1 198 ? -22.178 -6.711 -5.939 1.00 73.19 198 GLU A CA 1
ATOM 1439 C C . GLU A 1 198 ? -22.399 -5.193 -5.974 1.00 73.19 198 GLU A C 1
ATOM 1441 O O . GLU A 1 198 ? -23.458 -4.768 -6.492 1.00 73.19 198 GLU A O 1
#

pLDDT: mean 90.19, std 8.31, range [40.78, 97.81]

Sequence (198 aa):
GLTLGSTNITANAQGLYRQVFARGLAGGWTGGIYPAIAACPQFLALGPVYHFYAGFAGVAGGVVLTSITESAIAYGAETCNAQMAANAKTPGTFKTVHSSYKPFGPGVGIHIFRNIIATAGLRMFCTPCTSLIEGVSGKSNGFTQLGGDFAGNVCAACLSAPVHQLYGFTVTTPELQVLSGSEKTARMVQFLKDQYLE

Solvent-accessible surface area (backbone atoms only — not comparable to full-atom values): 10255 Å² total; per-residue (Å²): 1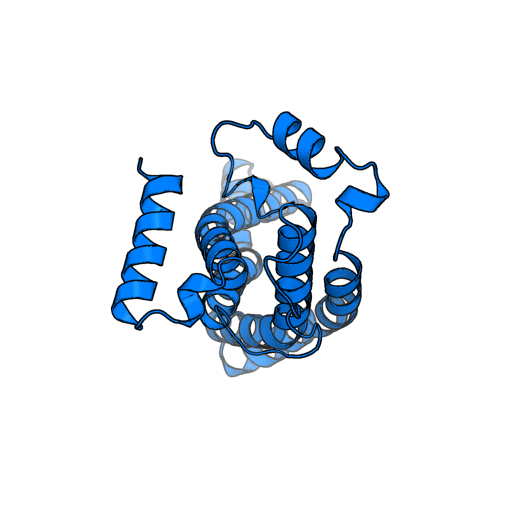00,81,64,50,60,75,72,36,83,85,53,52,72,69,53,48,53,51,60,40,36,68,68,38,73,73,49,48,47,50,42,47,65,44,40,56,59,34,44,53,60,46,68,69,41,49,64,63,48,24,56,57,39,24,72,80,50,37,68,69,42,6,34,49,53,34,18,47,55,47,29,53,50,36,42,10,9,47,46,20,19,50,32,43,39,45,26,69,76,42,75,69,75,55,92,70,64,57,54,46,86,42,54,68,64,76,43,45,70,41,47,28,52,25,34,30,40,43,47,36,8,73,75,61,34,16,62,61,37,19,53,52,46,22,65,74,68,75,45,88,50,75,66,33,49,51,50,7,44,51,49,12,43,50,53,18,47,64,68,19,44,63,41,46,48,52,27,49,51,51,56,60,37,71,69,56,74,76,47,54,74,67,57,35,49,52,52,54,51,47,53,51,38,66,72,75,75,104

Radius of gyration: 18.53 Å; Cα contacts (8 Å, |Δi|>4): 234; chains: 1; bounding box: 44×40×56 Å

Nearest PDB structures (foldseek):
  8gym-assembly1_T7  TM=5.313E-01  e=5.585E+00  Tetrahymena thermophila SB210

Mean predicted aligned error: 5.13 Å

Organism: NCBI:txid89044